Protein AF-A0AAJ6BL10-F1 (afdb_monomer)

Radius of gyration: 22.73 Å; Cα contacts (8 Å, |Δi|>4): 332; chains: 1; bounding box: 59×53×58 Å

Organism: NCBI:txid3121376

Mean predicted aligned error: 11.33 Å

Secondary structure (DSSP, 8-state):
-----------TT--------------TT--S---HHHHHHHHHHHHHHHHT--SSHHHHHHHHHTT-EEHHHHHHHHHHHHHHHHHSS-HHHHHHHHHHHHHHHHHHHHHHHHHHHHTTT-EESS-TTTTSPP-TT-HHHHHHHHHHHHHHHHHHHHH-TT--HHHHHHHHHTSTTTGGGHHHHHTTTS---S--TTS-HHHHHHHHHHS--TT-HHHHHHHHHHHHHHHHH-TTGGGGHHHHHHHHHHHHHHHHHH-GGGSSSHHHHHHHHHHHHHT-SSHHHHHHHHHHHGGGSSSPPPHHHHHHHHTT-

Solvent-accessible surface area (backbone atoms only — not comparable to full-atom values): 17813 Å² total; per-residue (Å²): 135,88,83,86,90,77,88,90,80,93,75,93,80,84,74,91,78,87,73,80,88,78,90,70,78,81,61,92,80,66,85,78,81,69,64,60,67,66,55,49,36,55,51,48,29,52,47,35,56,75,70,72,54,86,89,53,47,66,59,50,39,60,68,67,51,66,61,43,45,43,51,42,59,49,53,57,47,41,51,48,44,29,50,53,25,15,64,43,86,50,64,65,52,31,54,53,21,51,46,49,40,35,11,49,50,61,40,42,70,74,55,35,70,66,44,48,64,72,30,52,76,42,77,36,71,64,65,91,32,76,86,47,75,64,56,67,79,44,76,89,48,34,64,63,50,54,49,33,54,40,38,24,55,52,52,38,41,74,75,34,84,79,58,60,38,55,60,53,15,52,59,25,51,73,35,90,72,41,27,82,52,13,73,66,41,40,64,67,58,58,85,85,63,92,82,53,87,94,50,64,62,49,54,59,17,47,43,44,64,75,64,54,72,90,64,50,47,35,59,50,49,52,21,54,49,34,44,50,56,40,47,73,70,37,75,68,48,42,79,46,28,45,64,52,24,39,48,49,22,50,52,53,32,47,36,46,74,72,37,38,87,46,37,43,64,36,89,72,30,26,62,47,27,43,52,31,24,75,65,18,54,32,67,64,32,39,40,49,25,50,63,42,41,30,80,22,38,68,79,54,77,53,69,70,58,54,50,56,48,54,73,65,109

Structure (mmCIF, N/CA/C/O backbone):
data_AF-A0AAJ6BL10-F1
#
_entry.id   AF-A0AAJ6BL10-F1
#
loop_
_atom_site.group_PDB
_atom_site.id
_atom_site.type_symbol
_atom_site.label_atom_id
_atom_site.label_alt_id
_atom_site.label_comp_id
_atom_site.label_asym_id
_atom_site.label_entity_id
_atom_site.label_seq_id
_atom_site.pdbx_PDB_ins_code
_atom_site.Cartn_x
_atom_site.Cartn_y
_atom_site.Cartn_z
_atom_site.occupancy
_atom_site.B_iso_or_equiv
_atom_site.auth_seq_id
_atom_site.auth_comp_id
_atom_site.auth_asym_id
_atom_site.auth_atom_id
_atom_site.pdbx_PDB_model_num
ATOM 1 N N . MET A 1 1 ? -33.468 -34.613 -21.991 1.00 31.05 1 MET A N 1
ATOM 2 C CA . MET A 1 1 ? -32.092 -34.083 -21.869 1.00 31.05 1 MET A CA 1
ATOM 3 C C . MET A 1 1 ? -32.073 -32.827 -22.732 1.00 31.05 1 MET A C 1
ATOM 5 O O . MET A 1 1 ? -32.138 -32.963 -23.940 1.00 31.05 1 MET A O 1
ATOM 9 N N . VAL A 1 2 ? -32.374 -31.631 -22.218 1.00 26.88 2 VAL A N 1
ATOM 10 C CA . VAL A 1 2 ? -31.658 -30.853 -21.181 1.00 26.88 2 VAL A CA 1
ATOM 11 C C . VAL A 1 2 ? -30.212 -30.586 -21.605 1.00 26.88 2 VAL A C 1
ATOM 13 O O . VAL A 1 2 ? -29.412 -31.512 -21.659 1.00 26.88 2 VAL A O 1
ATOM 16 N N . GLY A 1 3 ? -29.929 -29.316 -21.904 1.00 25.89 3 GLY A N 1
ATOM 17 C CA . GLY A 1 3 ? -28.653 -28.783 -22.387 1.00 25.89 3 GLY A CA 1
ATOM 18 C C . GLY A 1 3 ? -28.835 -27.295 -22.701 1.00 25.89 3 GLY A C 1
ATOM 19 O O . GLY A 1 3 ? -29.163 -26.935 -23.827 1.00 25.89 3 GLY A O 1
ATOM 20 N N . ASN A 1 4 ? -28.764 -26.451 -21.667 1.00 26.14 4 ASN A N 1
ATOM 21 C CA . ASN A 1 4 ? -29.192 -25.047 -21.721 1.00 26.14 4 ASN A CA 1
ATOM 22 C C . ASN A 1 4 ? -28.324 -24.159 -22.626 1.00 26.14 4 ASN A C 1
ATOM 24 O O . ASN A 1 4 ? -27.102 -24.273 -22.641 1.00 26.14 4 ASN A O 1
ATOM 28 N N . ARG A 1 5 ? -28.968 -23.165 -23.253 1.00 33.00 5 ARG A N 1
ATOM 29 C CA . ARG A 1 5 ? -28.335 -21.900 -23.654 1.00 33.00 5 ARG A CA 1
ATOM 30 C C . ARG A 1 5 ? -28.527 -20.855 -22.551 1.00 33.00 5 ARG A C 1
ATOM 32 O O . ARG A 1 5 ? -29.666 -20.496 -22.278 1.00 33.00 5 ARG A O 1
ATOM 39 N N . LEU A 1 6 ? -27.427 -20.332 -22.017 1.00 28.41 6 LEU A N 1
ATOM 40 C CA . LEU A 1 6 ? -27.252 -19.004 -21.403 1.00 28.41 6 LEU A CA 1
ATOM 41 C C . LEU A 1 6 ? -25.788 -18.635 -21.741 1.00 28.41 6 LEU A C 1
ATOM 43 O O . LEU A 1 6 ? -24.928 -19.481 -21.524 1.00 28.41 6 LEU A O 1
ATOM 47 N N . ALA A 1 7 ? -25.390 -17.551 -22.413 1.00 27.84 7 ALA A N 1
ATOM 48 C CA . ALA A 1 7 ? -25.907 -16.187 -22.576 1.00 27.84 7 ALA A CA 1
ATOM 49 C C . ALA A 1 7 ? -25.747 -15.299 -21.325 1.00 27.84 7 ALA A C 1
ATOM 51 O O . ALA A 1 7 ? -26.572 -15.361 -20.419 1.00 27.84 7 ALA A O 1
ATOM 52 N N . GLY A 1 8 ? -24.729 -14.424 -21.360 1.00 23.48 8 GLY A N 1
ATOM 53 C CA . GLY A 1 8 ? -24.558 -13.260 -20.477 1.00 23.48 8 GLY A CA 1
ATOM 54 C C . GLY A 1 8 ? -23.474 -13.405 -19.401 1.00 23.48 8 GLY A C 1
ATOM 55 O O . GLY A 1 8 ? -23.550 -14.314 -18.581 1.00 23.48 8 GLY A O 1
ATOM 56 N N . GLY A 1 9 ? -22.511 -12.474 -19.382 1.00 23.09 9 GLY A N 1
ATOM 57 C CA . GLY A 1 9 ? -21.507 -12.339 -18.317 1.00 23.09 9 GLY A CA 1
ATOM 58 C C . GLY A 1 9 ? -20.175 -11.771 -18.815 1.00 23.09 9 GLY A C 1
ATOM 59 O O . GLY A 1 9 ? -19.290 -12.538 -19.182 1.00 23.09 9 GLY A O 1
ATOM 60 N N . ASP A 1 10 ? -20.040 -10.443 -18.835 1.00 30.97 10 ASP A N 1
ATOM 61 C CA . ASP A 1 10 ? -18.747 -9.777 -19.033 1.00 30.97 10 ASP A CA 1
ATOM 62 C C . ASP A 1 10 ? -17.844 -10.005 -17.810 1.00 30.97 10 ASP A C 1
ATOM 64 O O . ASP A 1 10 ? -18.135 -9.491 -16.735 1.00 30.97 10 ASP A O 1
ATOM 68 N N . ASP A 1 11 ? -16.733 -10.726 -17.986 1.00 27.05 11 ASP A N 1
ATOM 69 C CA . ASP A 1 11 ? -15.651 -10.862 -16.988 1.00 27.05 11 ASP A CA 1
ATOM 70 C C . ASP A 1 11 ? -14.258 -10.694 -17.643 1.00 27.05 11 ASP A C 1
ATOM 72 O O . ASP A 1 11 ? -13.249 -11.301 -17.273 1.00 27.05 11 ASP A O 1
ATOM 76 N N . ALA A 1 12 ? -14.180 -9.825 -18.654 1.00 28.95 12 ALA A N 1
ATOM 77 C CA . ALA A 1 12 ? -12.942 -9.477 -19.349 1.00 28.95 12 ALA A CA 1
ATOM 78 C C . ALA A 1 12 ? -12.136 -8.390 -18.602 1.00 28.95 12 ALA A C 1
ATOM 80 O O . ALA A 1 12 ? -11.957 -7.293 -19.125 1.00 28.95 12 ALA A O 1
ATOM 81 N N . ALA A 1 13 ? -11.650 -8.676 -17.382 1.00 29.00 13 ALA A N 1
ATOM 82 C CA . ALA A 1 13 ? -10.708 -7.780 -16.680 1.00 29.00 13 ALA A CA 1
ATOM 83 C C . ALA A 1 13 ? -9.848 -8.396 -15.549 1.00 29.00 13 ALA A C 1
ATOM 85 O O . ALA A 1 13 ? -9.099 -7.660 -14.908 1.00 29.00 13 ALA A O 1
ATOM 86 N N . THR A 1 14 ? -9.923 -9.698 -15.229 1.00 32.88 14 THR A N 1
ATOM 87 C CA . THR A 1 14 ? -9.229 -10.238 -14.031 1.00 32.88 14 THR A CA 1
ATOM 88 C C . THR A 1 14 ? -8.420 -11.507 -14.297 1.00 32.88 14 THR A C 1
ATOM 90 O O . THR A 1 14 ? -8.781 -12.602 -13.872 1.00 32.88 14 THR A O 1
ATOM 93 N N . ALA A 1 15 ? -7.265 -11.349 -14.952 1.00 26.30 15 ALA A N 1
ATOM 94 C CA . ALA A 1 15 ? -6.246 -12.399 -15.038 1.00 26.30 15 ALA A CA 1
ATOM 95 C C . ALA A 1 15 ? -4.814 -11.851 -15.229 1.00 26.30 15 ALA A C 1
ATOM 97 O O . ALA A 1 15 ? -4.126 -12.221 -16.178 1.00 26.30 15 ALA A O 1
ATOM 98 N N . VAL A 1 16 ? -4.309 -11.030 -14.295 1.00 25.88 16 VAL A N 1
ATOM 99 C CA . VAL A 1 16 ? -2.846 -10.848 -14.163 1.00 25.88 16 VAL A CA 1
ATOM 100 C C . VAL A 1 16 ? -2.258 -12.145 -13.603 1.00 25.88 16 VAL A C 1
ATOM 102 O O . VAL A 1 16 ? -2.072 -12.312 -12.399 1.00 25.88 16 VAL A O 1
ATOM 105 N N . ARG A 1 17 ? -2.000 -13.107 -14.493 1.00 25.92 17 ARG A N 1
ATOM 106 C CA . ARG A 1 17 ? -1.401 -14.406 -14.167 1.00 25.92 17 ARG A CA 1
ATOM 107 C C . ARG A 1 17 ? 0.126 -14.371 -14.290 1.00 25.92 17 ARG A C 1
ATOM 109 O O . ARG A 1 17 ? 0.733 -15.238 -14.901 1.00 25.92 17 ARG A O 1
ATOM 116 N N . LEU A 1 18 ? 0.757 -13.403 -13.626 1.00 31.19 18 LEU A N 1
ATOM 117 C CA . LEU A 1 18 ? 2.203 -13.414 -13.362 1.00 31.19 18 LEU A CA 1
ATOM 118 C C . LEU A 1 18 ? 2.474 -14.105 -12.013 1.00 31.19 18 LEU A C 1
ATOM 120 O O . LEU A 1 18 ? 2.984 -13.516 -11.064 1.00 31.19 18 LEU A O 1
ATOM 124 N N . GLY A 1 19 ? 2.058 -15.373 -11.922 1.00 25.38 19 GLY A N 1
ATOM 125 C CA . GLY A 1 19 ? 2.261 -16.233 -10.755 1.00 25.38 19 GLY A CA 1
ATOM 126 C C . GLY A 1 19 ? 3.529 -17.072 -10.901 1.00 25.38 19 GLY A C 1
ATOM 127 O O . GLY A 1 19 ? 3.667 -17.820 -11.864 1.00 25.38 19 GLY A O 1
ATOM 128 N N . GLY A 1 20 ? 4.459 -16.951 -9.954 1.00 28.16 20 GLY A N 1
ATOM 129 C CA . GLY A 1 20 ? 5.737 -17.662 -10.003 1.00 28.16 20 GLY A CA 1
ATOM 130 C C . GLY A 1 20 ? 5.686 -19.128 -9.549 1.00 28.16 20 GLY A C 1
ATOM 131 O O . GLY A 1 20 ? 4.823 -19.529 -8.774 1.00 28.16 20 GLY A O 1
ATOM 132 N N . CYS A 1 21 ? 6.714 -19.873 -9.969 1.00 36.56 21 CYS A N 1
ATOM 133 C CA . CYS A 1 21 ? 7.274 -21.067 -9.320 1.00 36.56 21 CYS A CA 1
ATOM 134 C C . CYS A 1 21 ? 6.334 -22.258 -9.018 1.00 36.56 21 CYS A C 1
ATOM 136 O O . CYS A 1 21 ? 5.786 -22.355 -7.923 1.00 36.56 21 CYS A O 1
ATOM 138 N N . SER A 1 22 ? 6.320 -23.280 -9.889 1.00 25.83 22 SER A N 1
ATOM 139 C CA . SER A 1 22 ? 6.608 -24.678 -9.478 1.00 25.83 22 SER A CA 1
ATOM 140 C C . SER A 1 22 ? 6.563 -25.704 -10.627 1.00 25.83 22 SER A C 1
ATOM 142 O O . SER A 1 22 ? 5.573 -25.840 -11.331 1.00 25.83 22 SER A O 1
ATOM 144 N N . GLY A 1 23 ? 7.621 -26.514 -10.731 1.00 29.92 23 GLY A N 1
ATOM 145 C CA . GLY A 1 23 ? 7.489 -27.978 -10.706 1.00 29.92 23 GLY A CA 1
ATOM 146 C C . GLY A 1 23 ? 6.821 -28.746 -11.854 1.00 29.92 23 GLY A C 1
ATOM 147 O O . GLY A 1 23 ? 6.633 -29.948 -11.677 1.00 29.92 23 GLY A O 1
ATOM 148 N N . ALA A 1 24 ? 6.494 -28.151 -13.002 1.00 25.95 24 ALA A N 1
ATOM 149 C CA . ALA A 1 24 ? 6.209 -28.964 -14.188 1.00 25.95 24 ALA A CA 1
ATOM 150 C C . ALA A 1 24 ? 7.488 -29.733 -14.594 1.00 25.95 24 ALA A C 1
ATOM 152 O O . ALA A 1 24 ? 8.556 -29.110 -14.654 1.00 25.95 24 ALA A O 1
ATOM 153 N N . PRO A 1 25 ? 7.434 -31.055 -14.861 1.00 32.28 25 PRO A N 1
ATOM 154 C CA . PRO A 1 25 ? 8.533 -31.704 -15.560 1.00 32.28 25 PRO A CA 1
ATOM 155 C C . PRO A 1 25 ? 8.685 -31.009 -16.915 1.00 32.28 25 PRO A C 1
ATOM 157 O O . PRO A 1 25 ? 7.694 -30.740 -17.590 1.00 32.28 25 PRO A O 1
ATOM 160 N N . ILE A 1 26 ? 9.918 -30.677 -17.294 1.00 39.28 26 ILE A N 1
ATOM 161 C CA . ILE A 1 26 ? 10.190 -30.170 -18.639 1.00 39.28 26 ILE A CA 1
ATOM 162 C C . ILE A 1 26 ? 9.925 -31.343 -19.580 1.00 39.28 26 ILE A C 1
ATOM 164 O O . ILE A 1 26 ? 10.718 -32.287 -19.609 1.00 39.28 26 ILE A O 1
ATOM 168 N N . ASP A 1 27 ? 8.794 -31.308 -20.288 1.00 36.84 27 ASP A N 1
ATOM 169 C CA . ASP A 1 27 ? 8.481 -32.305 -21.305 1.00 36.84 27 ASP A CA 1
ATOM 170 C C . ASP A 1 27 ? 9.628 -32.356 -22.319 1.00 36.84 27 ASP A C 1
ATOM 172 O O . ASP A 1 27 ? 10.138 -31.325 -22.769 1.00 36.84 27 ASP A O 1
ATOM 176 N N . ALA A 1 28 ? 10.056 -33.574 -22.657 1.00 44.03 28 ALA A N 1
ATOM 177 C CA . ALA A 1 28 ? 11.268 -33.817 -23.443 1.00 44.03 28 ALA A CA 1
ATOM 178 C C . ALA A 1 28 ? 11.211 -33.243 -24.874 1.00 44.03 28 ALA A C 1
ATOM 180 O O . ALA A 1 28 ? 12.242 -33.163 -25.541 1.00 44.03 28 ALA A O 1
ATOM 181 N N . ASP A 1 29 ? 10.024 -32.818 -25.308 1.00 42.97 29 ASP A N 1
ATOM 182 C CA . ASP A 1 29 ? 9.724 -32.313 -26.644 1.00 42.97 29 ASP A CA 1
ATOM 183 C C . ASP A 1 29 ? 9.711 -30.771 -26.731 1.00 42.97 29 ASP A C 1
ATOM 185 O O . ASP A 1 29 ? 9.333 -30.226 -27.769 1.00 42.97 29 ASP A O 1
ATOM 189 N N . TRP A 1 30 ? 10.122 -30.038 -25.682 1.00 38.50 30 TRP A N 1
ATOM 190 C CA . TRP A 1 30 ? 10.195 -28.570 -25.740 1.00 38.50 30 TRP A CA 1
ATOM 191 C C . TRP A 1 30 ? 11.271 -28.100 -26.740 1.00 38.50 30 TRP A C 1
ATOM 193 O O . TRP A 1 30 ? 12.462 -28.369 -26.538 1.00 38.50 30 TRP A O 1
ATOM 203 N N . PRO A 1 31 ? 10.914 -27.372 -27.815 1.00 42.31 31 PRO A N 1
ATOM 204 C CA . PRO A 1 31 ? 11.889 -26.983 -28.818 1.00 42.31 31 PRO A CA 1
ATOM 205 C C . PRO A 1 31 ? 12.715 -25.769 -28.362 1.00 42.31 31 PRO A C 1
ATOM 207 O O . PRO A 1 31 ? 12.186 -24.691 -28.111 1.00 42.31 31 PRO A O 1
ATOM 210 N N . GLN A 1 32 ? 14.038 -25.946 -28.410 1.00 48.47 32 GLN A N 1
ATOM 211 C CA . GLN A 1 32 ? 15.098 -24.924 -28.374 1.00 48.47 32 GLN A CA 1
ATOM 212 C C . GLN A 1 32 ? 15.597 -24.380 -27.021 1.00 48.47 32 GLN A C 1
ATOM 214 O O . GLN A 1 32 ? 15.056 -24.586 -25.938 1.00 48.47 32 GLN A O 1
ATOM 219 N N . ALA A 1 33 ? 16.781 -23.769 -27.122 1.00 47.66 33 ALA A N 1
ATOM 220 C CA . ALA A 1 33 ? 17.687 -23.483 -26.028 1.00 47.66 33 ALA A CA 1
ATOM 221 C C . ALA A 1 33 ? 17.335 -22.184 -25.297 1.00 47.66 33 ALA A C 1
ATOM 223 O O . ALA A 1 33 ? 17.635 -21.086 -25.763 1.00 47.66 33 ALA A O 1
ATOM 224 N N . VAL A 1 34 ? 16.834 -22.319 -24.070 1.00 51.25 34 VAL A N 1
ATOM 225 C CA . VAL A 1 34 ? 16.977 -21.261 -23.064 1.00 51.25 34 VAL A CA 1
ATOM 226 C C . VAL A 1 34 ? 18.476 -20.951 -22.903 1.00 51.25 34 VAL A C 1
ATOM 228 O O . VAL A 1 34 ? 19.259 -21.895 -22.743 1.00 51.25 34 VAL A O 1
ATOM 231 N N . PRO A 1 35 ? 18.910 -19.675 -22.867 1.00 57.31 35 PRO A N 1
ATOM 232 C CA . PRO A 1 35 ? 20.228 -19.295 -22.359 1.00 57.31 35 PRO A CA 1
ATOM 233 C C . PRO A 1 35 ? 20.291 -19.633 -20.862 1.00 57.31 35 PRO A C 1
ATOM 235 O O . PRO A 1 35 ? 19.992 -18.810 -19.996 1.00 57.31 35 PRO A O 1
ATOM 238 N N . GLN A 1 36 ? 20.582 -20.905 -20.558 1.00 64.38 36 GLN A N 1
ATOM 239 C CA . GLN A 1 36 ? 20.281 -21.514 -19.257 1.00 64.38 36 GLN A CA 1
ATOM 240 C C . GLN A 1 36 ? 20.889 -20.731 -18.094 1.00 64.38 36 GLN A C 1
ATOM 242 O O . GLN A 1 36 ? 20.267 -20.604 -17.047 1.00 64.38 36 GLN A O 1
ATOM 247 N N . LYS A 1 37 ? 22.097 -20.189 -18.274 1.00 71.50 37 LYS A N 1
ATOM 248 C CA . LYS A 1 37 ? 22.832 -19.510 -17.206 1.00 71.50 37 LYS A CA 1
ATOM 249 C C . LYS A 1 37 ? 22.183 -18.176 -16.861 1.00 71.50 37 LYS A C 1
ATOM 251 O O . LYS A 1 37 ? 21.860 -17.962 -15.702 1.00 71.50 37 LYS A O 1
ATOM 256 N N . GLU A 1 38 ? 21.965 -17.305 -17.838 1.00 74.06 38 GLU A N 1
ATOM 257 C CA . GLU A 1 38 ? 21.335 -16.000 -17.641 1.00 74.06 38 GLU A CA 1
ATOM 258 C C . GLU A 1 38 ? 19.901 -16.135 -17.095 1.00 74.06 38 GLU A C 1
ATOM 260 O O . GLU A 1 38 ? 19.575 -15.488 -16.102 1.00 74.06 38 GLU A O 1
ATOM 265 N N . ALA A 1 39 ? 19.084 -17.047 -17.636 1.00 71.75 39 ALA A N 1
ATOM 266 C CA . ALA A 1 39 ? 17.739 -17.326 -17.116 1.00 71.75 39 ALA A CA 1
ATOM 267 C C . ALA A 1 39 ? 17.751 -17.800 -15.645 1.00 71.75 39 ALA A C 1
ATOM 269 O O . ALA A 1 39 ? 16.942 -17.337 -14.837 1.00 71.75 39 ALA A O 1
ATOM 270 N N . LEU A 1 40 ? 18.704 -18.664 -15.269 1.00 74.69 40 LEU A N 1
ATOM 271 C CA . LEU A 1 40 ? 18.900 -19.090 -13.878 1.00 74.69 40 LEU A CA 1
ATOM 272 C C . LEU A 1 40 ? 19.290 -17.926 -12.951 1.00 74.69 40 LEU A C 1
ATOM 274 O O . LEU A 1 40 ? 18.921 -17.962 -11.782 1.00 74.69 40 LEU A O 1
ATOM 278 N N . TRP A 1 41 ? 19.973 -16.882 -13.437 1.00 79.62 41 TRP A N 1
ATOM 279 C CA . TRP A 1 41 ? 20.277 -15.690 -12.630 1.00 79.62 41 TRP A CA 1
ATOM 280 C C . TRP A 1 41 ? 19.027 -14.844 -12.341 1.00 79.62 41 TRP A C 1
ATOM 282 O O . TRP A 1 41 ? 18.837 -14.439 -11.195 1.00 79.62 41 TRP A O 1
ATOM 292 N N . TYR A 1 42 ? 18.117 -14.657 -13.307 1.00 75.38 42 TYR A N 1
ATOM 293 C CA . TYR A 1 42 ? 16.818 -14.015 -13.032 1.00 75.38 42 TYR A CA 1
ATOM 294 C C . TYR A 1 42 ? 15.951 -14.856 -12.080 1.00 75.38 42 TYR A C 1
ATOM 296 O O . TYR A 1 42 ? 15.308 -14.310 -11.183 1.00 75.38 42 TYR A O 1
ATOM 304 N N . GLN A 1 43 ? 15.959 -16.188 -12.220 1.00 73.50 43 GLN A N 1
ATOM 305 C CA . GLN A 1 43 ? 15.268 -17.083 -11.281 1.00 73.50 43 GLN A CA 1
ATOM 306 C C . GLN A 1 43 ? 15.884 -17.027 -9.875 1.00 73.50 43 GLN A C 1
ATOM 308 O O . GLN A 1 43 ? 15.151 -16.971 -8.890 1.00 73.50 43 GLN A O 1
ATOM 313 N N . ALA A 1 44 ? 17.213 -16.979 -9.763 1.00 78.00 44 ALA A N 1
ATOM 314 C CA . ALA A 1 44 ? 17.901 -16.824 -8.487 1.00 78.00 44 ALA A CA 1
ATOM 315 C C . ALA A 1 44 ? 17.589 -15.468 -7.828 1.00 78.00 44 ALA A C 1
ATOM 317 O O . ALA A 1 44 ? 17.374 -15.435 -6.620 1.00 78.00 44 ALA A O 1
ATOM 318 N N . ALA A 1 45 ? 17.472 -14.380 -8.600 1.00 75.50 45 ALA A N 1
ATOM 319 C CA . ALA A 1 45 ? 17.031 -13.079 -8.088 1.00 75.50 45 ALA A CA 1
ATOM 320 C C . ALA A 1 45 ? 15.566 -13.123 -7.609 1.00 75.50 45 ALA A C 1
ATOM 322 O O . ALA A 1 45 ? 15.228 -12.577 -6.560 1.00 75.50 45 ALA A O 1
ATOM 323 N N . ALA A 1 46 ? 14.690 -13.847 -8.316 1.00 70.50 46 ALA A N 1
ATOM 324 C CA . ALA A 1 46 ? 13.320 -14.076 -7.861 1.00 70.50 46 ALA A CA 1
ATOM 325 C C . ALA A 1 46 ? 13.258 -14.891 -6.550 1.00 70.50 46 ALA A C 1
ATOM 327 O O . ALA A 1 46 ? 12.418 -14.598 -5.700 1.00 70.50 46 ALA A O 1
ATOM 328 N N . VAL A 1 47 ? 14.154 -15.867 -6.354 1.00 71.06 47 VAL A N 1
ATOM 329 C CA . VAL A 1 47 ? 14.267 -16.651 -5.108 1.00 71.06 47 VAL A CA 1
ATOM 330 C C . VAL A 1 47 ? 14.865 -15.821 -3.965 1.00 71.06 47 VAL A C 1
ATOM 332 O O . VAL A 1 47 ? 14.308 -15.829 -2.870 1.00 71.06 47 VAL A O 1
ATOM 335 N N . GLU A 1 48 ? 15.935 -15.057 -4.210 1.00 73.31 48 GLU A N 1
ATOM 336 C CA . GLU A 1 48 ? 16.498 -14.067 -3.273 1.00 73.31 48 GLU A CA 1
ATOM 337 C C . GLU A 1 48 ? 15.388 -13.143 -2.742 1.00 73.31 48 GLU A C 1
ATOM 339 O O . GLU A 1 48 ? 15.178 -13.045 -1.528 1.00 73.31 48 GLU A O 1
ATOM 344 N N . ARG A 1 49 ? 14.589 -12.581 -3.661 1.00 65.62 49 ARG A N 1
ATOM 345 C CA . ARG A 1 49 ? 13.425 -11.743 -3.350 1.00 65.62 49 ARG A CA 1
ATOM 346 C C . ARG A 1 49 ? 12.344 -12.491 -2.568 1.00 65.62 49 ARG A C 1
ATOM 348 O O . ARG A 1 49 ? 11.825 -11.928 -1.606 1.00 65.62 49 ARG A O 1
ATOM 355 N N . GLN A 1 50 ? 11.976 -13.719 -2.946 1.00 64.12 50 GLN A N 1
ATOM 356 C CA . GLN A 1 50 ? 10.966 -14.521 -2.230 1.00 64.12 50 GLN A CA 1
ATOM 357 C C . GLN A 1 50 ? 11.378 -14.833 -0.786 1.00 64.12 50 GLN A C 1
ATOM 359 O O . GLN A 1 50 ? 10.525 -14.848 0.100 1.00 64.12 50 GLN A O 1
ATOM 364 N N . LEU A 1 51 ? 12.673 -15.046 -0.548 1.00 66.88 51 LEU A N 1
ATOM 365 C CA . LEU A 1 51 ? 13.240 -15.300 0.777 1.00 66.88 51 LEU A CA 1
ATOM 366 C C . LEU A 1 51 ? 13.499 -14.015 1.585 1.00 66.88 51 LEU A C 1
ATOM 368 O O . LEU A 1 51 ? 13.830 -14.104 2.765 1.00 66.88 51 LEU A O 1
ATOM 372 N N . GLY A 1 52 ? 13.345 -12.831 0.979 1.00 60.06 52 GLY A N 1
ATOM 373 C CA . GLY A 1 52 ? 13.614 -11.542 1.626 1.00 60.06 52 GLY A CA 1
ATOM 374 C C . GLY A 1 52 ? 15.097 -11.313 1.936 1.00 60.06 52 GLY A C 1
ATOM 375 O O . GLY A 1 52 ? 15.422 -10.604 2.886 1.00 60.06 52 GLY A O 1
ATOM 376 N N . LEU A 1 53 ? 15.990 -11.945 1.171 1.00 70.50 53 LEU A N 1
ATOM 377 C CA . LEU A 1 53 ? 17.437 -11.840 1.331 1.00 70.50 53 LEU A CA 1
ATOM 378 C C . LEU A 1 53 ? 18.010 -10.785 0.375 1.00 70.50 53 LEU A C 1
ATOM 380 O O . LEU A 1 53 ? 17.401 -10.450 -0.634 1.00 70.50 53 LEU A O 1
ATOM 384 N N . ASN A 1 54 ? 19.204 -10.283 0.687 1.00 73.69 54 ASN A N 1
ATOM 385 C CA . ASN A 1 54 ? 20.006 -9.467 -0.223 1.00 73.69 54 ASN A CA 1
ATOM 386 C C . ASN A 1 54 ? 21.448 -9.988 -0.178 1.00 73.69 54 ASN A C 1
ATOM 388 O O . ASN A 1 54 ? 22.247 -9.584 0.666 1.00 73.69 54 ASN A O 1
ATOM 392 N N . ILE A 1 55 ? 21.730 -10.965 -1.037 1.00 80.12 55 ILE A N 1
ATOM 393 C CA . ILE A 1 55 ? 23.049 -11.574 -1.256 1.00 80.12 55 ILE A CA 1
ATOM 394 C C . ILE A 1 55 ? 23.707 -11.057 -2.551 1.00 80.12 55 ILE A C 1
ATOM 396 O O . ILE A 1 55 ? 24.820 -11.466 -2.877 1.00 80.12 55 ILE A O 1
ATOM 400 N N . GLY A 1 56 ? 23.044 -10.140 -3.266 1.00 79.38 56 GLY A N 1
ATOM 401 C CA . GLY A 1 56 ? 23.564 -9.419 -4.426 1.00 79.38 56 GLY A CA 1
ATOM 402 C C . GLY A 1 56 ? 23.192 -10.017 -5.786 1.00 79.38 56 GLY A C 1
ATOM 403 O O . GLY A 1 56 ? 23.794 -9.621 -6.787 1.00 79.38 56 GLY A O 1
ATOM 404 N N . VAL A 1 57 ? 22.220 -10.939 -5.869 1.00 78.62 57 VAL A N 1
ATOM 405 C CA . VAL A 1 57 ? 21.899 -11.623 -7.140 1.00 78.62 57 VAL A CA 1
ATOM 406 C C . VAL A 1 57 ? 21.431 -10.629 -8.205 1.00 78.62 57 VAL A C 1
ATOM 408 O O . VAL A 1 57 ? 21.863 -10.721 -9.353 1.00 78.62 57 VAL A O 1
ATOM 411 N N . GLY A 1 58 ? 20.629 -9.625 -7.836 1.00 74.62 58 GLY A N 1
ATOM 412 C CA . GLY A 1 58 ? 20.185 -8.573 -8.762 1.00 74.62 58 GLY A CA 1
ATOM 413 C C . GLY A 1 58 ? 21.320 -7.759 -9.412 1.00 74.62 58 GLY A C 1
ATOM 414 O O . GLY A 1 58 ? 21.239 -7.431 -10.596 1.00 74.62 58 GLY A O 1
ATOM 415 N N . ALA A 1 59 ? 22.406 -7.474 -8.684 1.00 75.38 59 ALA A N 1
ATOM 416 C CA . ALA A 1 59 ? 23.578 -6.789 -9.242 1.00 75.38 59 ALA A CA 1
ATOM 417 C C . ALA A 1 59 ? 24.388 -7.716 -10.166 1.00 75.38 59 ALA A C 1
ATOM 419 O O . ALA A 1 59 ? 24.855 -7.302 -11.229 1.00 75.38 59 ALA A O 1
ATOM 420 N N . GLU A 1 60 ? 24.498 -8.991 -9.791 1.00 79.81 60 GLU A N 1
ATOM 421 C CA . GLU A 1 60 ? 25.196 -10.014 -10.567 1.00 79.81 60 GLU A CA 1
ATOM 422 C C . GLU A 1 60 ? 24.462 -10.356 -11.879 1.00 79.81 60 GLU A C 1
ATOM 424 O O . GLU A 1 60 ? 25.115 -10.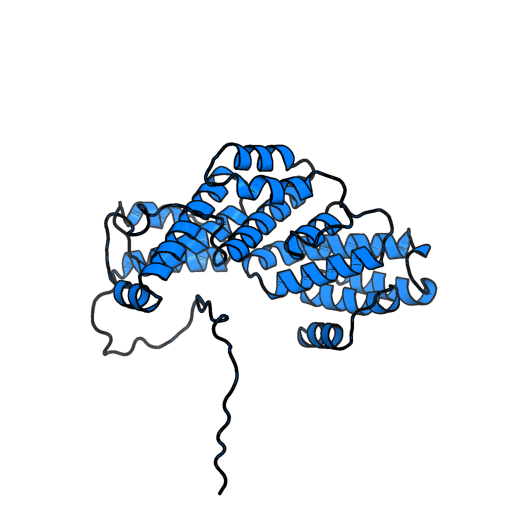592 -12.897 1.00 79.81 60 GLU A O 1
ATOM 429 N N . VAL A 1 61 ? 23.120 -10.291 -11.909 1.00 79.31 61 VAL A N 1
ATOM 430 C CA . VAL A 1 61 ? 22.322 -10.306 -13.153 1.00 79.31 61 VAL A CA 1
ATOM 431 C C . VAL A 1 61 ? 22.820 -9.201 -14.090 1.00 79.31 61 VAL A C 1
ATOM 433 O O . VAL A 1 61 ? 23.303 -9.497 -15.183 1.00 79.31 61 VAL A O 1
ATOM 436 N N . GLN A 1 62 ? 22.798 -7.938 -13.654 1.00 74.88 62 GLN A N 1
ATOM 437 C CA . GLN A 1 62 ? 23.200 -6.801 -14.495 1.00 74.88 62 GLN A CA 1
ATOM 438 C C . GLN A 1 62 ? 24.650 -6.931 -15.004 1.00 74.88 62 GLN A C 1
ATOM 440 O O . GLN A 1 62 ? 24.922 -6.708 -16.187 1.00 74.88 62 GLN A O 1
ATOM 445 N N . ALA A 1 63 ? 25.578 -7.375 -14.149 1.00 77.62 63 ALA A N 1
ATOM 446 C CA . ALA A 1 63 ? 26.978 -7.585 -14.518 1.00 77.62 63 ALA A CA 1
ATOM 447 C C . ALA A 1 63 ? 27.190 -8.728 -15.536 1.00 77.62 63 ALA A C 1
ATOM 449 O O . ALA A 1 63 ? 28.104 -8.661 -16.368 1.00 77.62 63 ALA A O 1
ATOM 450 N N . ARG A 1 64 ? 26.368 -9.786 -15.487 1.00 72.31 64 ARG A N 1
ATOM 451 C CA . ARG A 1 64 ? 26.519 -10.982 -16.334 1.00 72.31 64 ARG A CA 1
ATOM 452 C C . ARG A 1 64 ? 25.920 -10.846 -17.718 1.00 72.31 64 ARG A C 1
ATOM 454 O O . ARG A 1 64 ? 26.533 -11.329 -18.672 1.00 72.31 64 ARG A O 1
ATOM 461 N N . VAL A 1 65 ? 24.749 -10.224 -17.851 1.00 72.31 65 VAL A N 1
ATOM 462 C CA . VAL A 1 65 ? 24.075 -10.187 -19.160 1.00 72.31 65 VAL A CA 1
ATOM 463 C C . VAL A 1 65 ? 24.752 -9.173 -20.113 1.00 72.31 65 VAL A C 1
ATOM 465 O O . VAL A 1 65 ? 24.758 -9.386 -21.328 1.00 72.31 65 VAL A O 1
ATOM 468 N N . ARG A 1 66 ? 25.509 -8.197 -19.566 1.00 70.50 66 ARG A N 1
ATOM 469 C CA . ARG A 1 66 ? 26.447 -7.299 -20.288 1.00 70.50 66 ARG A CA 1
ATOM 470 C C . ARG A 1 66 ? 25.801 -6.527 -21.449 1.00 70.50 66 ARG A C 1
ATOM 472 O O . ARG A 1 66 ? 26.327 -6.510 -22.558 1.00 70.50 66 ARG A O 1
ATOM 479 N N . GLY A 1 67 ? 24.652 -5.907 -21.197 1.00 67.75 67 GLY A N 1
ATOM 480 C CA . GLY A 1 67 ? 23.904 -5.130 -22.193 1.00 67.75 67 GLY A CA 1
ATOM 481 C C . GLY A 1 67 ? 22.918 -5.955 -23.022 1.00 67.75 67 GLY A C 1
ATOM 482 O O . GLY A 1 67 ? 21.875 -5.429 -23.386 1.00 67.75 67 GLY A O 1
ATOM 483 N N . ARG A 1 68 ? 23.168 -7.257 -23.213 1.00 72.88 68 ARG A N 1
ATOM 484 C CA . ARG A 1 68 ? 22.145 -8.196 -23.706 1.00 72.88 68 ARG A CA 1
ATOM 485 C C . ARG A 1 68 ? 21.054 -8.368 -22.642 1.00 72.88 68 ARG A C 1
ATOM 487 O O . ARG A 1 68 ? 21.299 -8.098 -21.465 1.00 72.88 68 ARG A O 1
ATOM 494 N N . ARG A 1 69 ? 19.871 -8.835 -23.040 1.00 75.38 69 ARG A N 1
ATOM 495 C CA . ARG A 1 69 ? 18.670 -8.974 -22.198 1.00 75.38 69 ARG A CA 1
ATOM 496 C C . ARG A 1 69 ? 17.753 -10.081 -22.730 1.00 75.38 69 ARG A C 1
ATOM 498 O O . ARG A 1 69 ? 17.704 -10.272 -23.940 1.00 75.38 69 ARG A O 1
ATOM 505 N N . ILE A 1 70 ? 17.032 -10.800 -21.859 1.00 76.69 70 ILE A N 1
ATOM 506 C CA . ILE A 1 70 ? 16.052 -11.838 -22.258 1.00 76.69 70 ILE A CA 1
ATOM 507 C C . ILE A 1 70 ? 14.641 -11.328 -21.960 1.00 76.69 70 ILE A C 1
ATOM 509 O O . ILE A 1 70 ? 14.304 -11.117 -20.793 1.00 76.69 70 ILE A O 1
ATOM 513 N N . ILE A 1 71 ? 13.816 -11.142 -22.994 1.00 74.06 71 ILE A N 1
ATOM 514 C CA . ILE A 1 71 ? 12.627 -10.272 -22.919 1.00 74.06 71 ILE A CA 1
ATOM 515 C C . ILE A 1 71 ? 11.642 -10.686 -21.812 1.00 74.06 71 ILE A C 1
ATOM 517 O O . ILE A 1 71 ? 11.304 -9.861 -20.962 1.00 74.06 71 ILE A O 1
ATOM 521 N N . ALA A 1 72 ? 11.225 -11.955 -21.749 1.00 73.94 72 ALA A N 1
ATOM 522 C CA . ALA A 1 72 ? 10.254 -12.399 -20.739 1.00 73.94 72 ALA A CA 1
ATOM 523 C C . ALA A 1 72 ? 10.780 -12.363 -19.293 1.00 73.94 72 ALA A C 1
ATOM 525 O O . ALA A 1 72 ? 10.031 -12.035 -18.370 1.00 73.94 72 ALA A O 1
ATOM 526 N N . PHE A 1 73 ? 12.067 -12.655 -19.078 1.00 75.25 73 PHE A N 1
ATOM 527 C CA . PHE A 1 73 ? 12.661 -12.552 -17.743 1.00 75.25 73 PHE A CA 1
ATO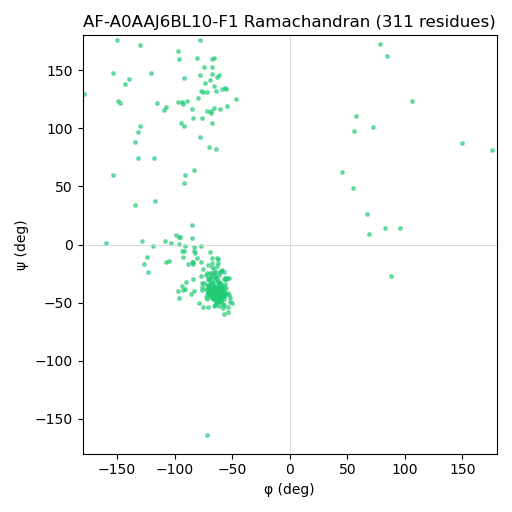M 528 C C . PHE A 1 73 ? 12.834 -11.092 -17.312 1.00 75.25 73 PHE A C 1
ATOM 530 O O . PHE A 1 73 ? 12.606 -10.784 -16.146 1.00 75.25 73 PHE A O 1
ATOM 537 N N . GLU A 1 74 ? 13.143 -10.185 -18.241 1.00 75.62 74 GLU A N 1
ATOM 538 C CA . GLU A 1 74 ? 13.225 -8.743 -17.974 1.00 75.62 74 GLU A CA 1
ATOM 539 C C . GLU A 1 74 ? 11.862 -8.090 -17.726 1.00 75.62 74 GLU A C 1
ATOM 541 O O . GLU A 1 74 ? 11.778 -7.150 -16.940 1.00 75.62 74 GLU A O 1
ATOM 546 N N . LEU A 1 75 ? 10.775 -8.604 -18.314 1.00 75.75 75 LEU A N 1
ATOM 547 C CA . LEU A 1 75 ? 9.413 -8.192 -17.951 1.00 75.75 75 LEU A CA 1
ATOM 548 C C . LEU A 1 75 ? 9.136 -8.514 -16.473 1.00 75.75 75 LEU A C 1
ATOM 550 O O . LEU A 1 75 ? 8.787 -7.630 -15.689 1.00 75.75 75 LEU A O 1
ATOM 554 N N . ALA A 1 76 ? 9.362 -9.767 -16.065 1.00 74.69 76 ALA A N 1
ATOM 555 C CA . ALA A 1 76 ? 9.167 -10.206 -14.682 1.00 74.69 76 ALA A CA 1
ATOM 556 C C . ALA A 1 76 ? 10.123 -9.508 -13.689 1.00 74.69 76 ALA A C 1
ATOM 558 O O . ALA A 1 76 ? 9.731 -9.156 -12.571 1.00 74.69 76 ALA A O 1
ATOM 559 N N . PHE A 1 77 ? 11.374 -9.276 -14.095 1.00 74.19 77 PHE A N 1
ATOM 560 C CA . PHE A 1 77 ? 12.374 -8.559 -13.306 1.00 74.19 77 PHE A CA 1
ATOM 561 C C . PHE A 1 77 ? 12.052 -7.062 -13.202 1.00 74.19 77 PHE A C 1
ATOM 563 O O . PHE A 1 77 ? 12.192 -6.485 -12.129 1.00 74.19 77 PHE A O 1
ATOM 570 N N . GLY A 1 78 ? 11.534 -6.444 -14.265 1.00 74.38 78 GLY A N 1
ATOM 571 C CA . GLY A 1 78 ? 11.092 -5.051 -14.285 1.00 74.38 78 GLY A CA 1
ATOM 572 C C . GLY A 1 78 ? 9.956 -4.769 -13.301 1.00 74.38 78 GLY A C 1
ATOM 573 O O . GLY A 1 78 ? 10.040 -3.800 -12.549 1.00 74.38 78 GLY A O 1
ATOM 574 N N . PHE A 1 79 ? 8.950 -5.649 -13.226 1.00 75.69 79 PHE A N 1
ATOM 575 C CA . PHE A 1 79 ? 7.925 -5.576 -12.176 1.00 75.69 79 PHE A CA 1
ATOM 576 C C . PHE A 1 79 ? 8.501 -5.836 -10.776 1.00 75.69 79 PHE A C 1
ATOM 578 O O . PHE A 1 79 ? 8.148 -5.135 -9.832 1.00 75.69 79 PHE A O 1
ATOM 585 N N . SER A 1 80 ? 9.437 -6.782 -10.638 1.00 75.31 80 SER A N 1
ATOM 586 C CA . SER A 1 80 ? 10.100 -7.052 -9.350 1.00 75.31 80 SER A CA 1
ATOM 587 C C . SER A 1 80 ? 10.888 -5.833 -8.844 1.00 75.31 80 SER A C 1
ATOM 589 O O . SER A 1 80 ? 10.799 -5.496 -7.668 1.00 75.31 80 SER A O 1
ATOM 591 N N . ARG A 1 81 ? 11.570 -5.101 -9.738 1.00 78.19 81 ARG A N 1
ATOM 592 C CA . ARG A 1 81 ? 12.255 -3.838 -9.414 1.00 78.19 81 ARG A CA 1
ATOM 593 C C . ARG A 1 81 ? 11.305 -2.755 -8.906 1.00 78.19 81 ARG A C 1
ATOM 595 O O . ARG A 1 81 ? 11.722 -1.960 -8.072 1.00 78.19 81 ARG A O 1
ATOM 602 N N . LEU A 1 82 ? 10.057 -2.711 -9.383 1.00 85.00 82 LEU A N 1
ATOM 603 C CA . LEU A 1 82 ? 9.048 -1.788 -8.855 1.00 85.00 82 LEU A CA 1
ATOM 604 C C . LEU A 1 82 ? 8.651 -2.151 -7.421 1.00 85.00 82 LEU A C 1
ATOM 606 O O . LEU A 1 82 ? 8.545 -1.257 -6.588 1.00 85.00 82 LEU A O 1
ATOM 610 N N . GLU A 1 83 ? 8.498 -3.439 -7.104 1.00 82.50 83 GLU A N 1
ATOM 611 C CA . GLU A 1 83 ? 8.265 -3.878 -5.723 1.00 82.50 83 GLU A CA 1
ATOM 612 C C . GLU A 1 83 ? 9.444 -3.543 -4.800 1.00 82.50 83 GLU A C 1
ATOM 614 O O . GLU A 1 83 ? 9.240 -3.028 -3.700 1.00 82.50 83 GLU A O 1
ATOM 619 N N . ASP A 1 84 ? 10.676 -3.816 -5.237 1.00 81.56 84 ASP A N 1
ATOM 620 C CA . ASP A 1 84 ? 11.874 -3.570 -4.431 1.00 81.56 84 ASP A CA 1
ATOM 621 C C . ASP A 1 84 ? 12.093 -2.064 -4.207 1.00 81.56 84 ASP A C 1
ATOM 623 O O . ASP A 1 84 ? 12.342 -1.640 -3.077 1.00 81.56 84 ASP A O 1
ATOM 627 N N . ALA A 1 85 ? 11.894 -1.235 -5.239 1.00 88.19 85 ALA A N 1
ATOM 628 C CA . ALA A 1 85 ? 11.951 0.219 -5.118 1.00 88.19 85 ALA A CA 1
ATOM 629 C C . ALA A 1 85 ? 10.816 0.781 -4.241 1.00 88.19 85 ALA A C 1
ATOM 631 O O . ALA A 1 85 ? 11.061 1.667 -3.423 1.00 88.19 85 ALA A O 1
ATOM 632 N N . ALA A 1 86 ? 9.601 0.224 -4.327 1.00 88.81 86 ALA A N 1
ATOM 633 C CA . ALA A 1 86 ? 8.487 0.572 -3.443 1.00 88.81 86 ALA A CA 1
ATOM 634 C C . ALA A 1 86 ? 8.755 0.210 -1.973 1.00 88.81 86 ALA A C 1
ATOM 636 O O . ALA A 1 86 ? 8.244 0.864 -1.070 1.00 88.81 86 ALA A O 1
ATOM 637 N N . LEU A 1 87 ? 9.572 -0.806 -1.697 1.00 88.06 87 LEU A N 1
ATOM 638 C CA . LEU A 1 87 ? 9.983 -1.158 -0.335 1.00 88.06 87 LEU A CA 1
ATOM 639 C C . LEU A 1 87 ? 11.232 -0.403 0.126 1.00 88.06 87 LEU A C 1
ATOM 641 O O . LEU A 1 87 ? 11.501 -0.378 1.330 1.00 88.06 87 LEU A O 1
ATOM 645 N N . GLY A 1 88 ? 11.993 0.186 -0.793 1.00 87.31 88 GLY A N 1
ATOM 646 C CA . GLY A 1 88 ? 13.229 0.909 -0.525 1.00 87.31 88 GLY A CA 1
ATOM 647 C C . GLY A 1 88 ? 13.034 2.261 0.169 1.00 87.31 88 GLY A C 1
ATOM 648 O O . GLY A 1 88 ? 11.992 2.569 0.754 1.00 87.31 88 GLY A O 1
ATOM 649 N N . THR A 1 89 ? 14.092 3.067 0.120 1.00 87.00 89 THR A N 1
ATOM 650 C CA . THR A 1 89 ? 14.137 4.445 0.644 1.00 87.00 89 THR A CA 1
ATOM 651 C C . THR A 1 89 ? 14.542 5.469 -0.422 1.00 87.00 89 THR A C 1
ATOM 653 O O . THR A 1 89 ? 14.427 6.672 -0.197 1.00 87.00 89 THR A O 1
ATOM 656 N N . SER A 1 90 ? 15.005 5.016 -1.593 1.00 90.56 90 SER A N 1
ATOM 657 C CA . SER A 1 90 ? 15.429 5.881 -2.694 1.00 90.56 90 SER A CA 1
ATOM 658 C C . SER A 1 90 ? 14.238 6.296 -3.555 1.00 90.56 90 SER A C 1
ATOM 660 O O . SER A 1 90 ? 13.599 5.472 -4.208 1.00 90.56 90 SER A O 1
ATOM 662 N N . VAL A 1 91 ? 13.953 7.599 -3.577 1.00 88.25 91 VAL A N 1
ATOM 663 C CA . VAL A 1 91 ? 12.892 8.172 -4.421 1.00 88.25 91 VAL A CA 1
ATOM 664 C C . VAL A 1 91 ? 13.235 8.049 -5.907 1.00 88.25 91 VAL A C 1
ATOM 666 O O . VAL A 1 91 ? 12.344 7.828 -6.722 1.00 88.25 91 VAL A O 1
ATOM 669 N N . ASP A 1 92 ? 14.516 8.156 -6.266 1.00 89.69 92 ASP A N 1
ATOM 670 C CA . ASP A 1 92 ? 14.947 8.083 -7.666 1.00 89.69 92 ASP A CA 1
ATOM 671 C C . ASP A 1 92 ? 14.814 6.654 -8.216 1.00 89.69 92 ASP A C 1
ATOM 673 O O . ASP A 1 92 ? 14.330 6.467 -9.331 1.00 89.69 92 ASP A O 1
ATOM 677 N N . GLU A 1 93 ? 15.122 5.634 -7.404 1.00 89.06 93 GLU A N 1
ATOM 678 C CA . GLU A 1 93 ? 14.881 4.230 -7.769 1.00 89.06 93 GLU A CA 1
ATOM 679 C C . GLU A 1 93 ? 13.386 3.942 -7.965 1.00 89.06 93 GLU A C 1
ATOM 681 O O . GLU A 1 93 ? 13.022 3.236 -8.907 1.00 89.06 93 GLU A O 1
ATOM 686 N N . LEU A 1 94 ? 12.513 4.518 -7.125 1.00 91.69 94 LEU A N 1
ATOM 687 C CA . LEU A 1 94 ? 11.060 4.412 -7.285 1.00 91.69 94 LEU A CA 1
ATOM 688 C C . LEU A 1 94 ? 10.588 5.071 -8.586 1.00 91.69 94 LEU A C 1
ATOM 690 O O . LEU A 1 94 ? 9.853 4.448 -9.349 1.00 91.69 94 LEU A O 1
ATOM 694 N N . VAL A 1 95 ? 11.012 6.308 -8.854 1.00 90.25 95 VAL A N 1
ATOM 695 C CA . VAL A 1 95 ? 10.664 7.046 -10.080 1.00 90.25 95 VAL A CA 1
ATOM 696 C C . VAL A 1 95 ? 11.078 6.261 -11.328 1.00 90.25 95 VAL A C 1
ATOM 698 O O . VAL A 1 95 ? 10.270 6.082 -12.242 1.00 90.25 95 VAL A O 1
ATOM 701 N N . ASP A 1 96 ? 12.304 5.741 -11.364 1.00 89.50 96 ASP A N 1
ATOM 702 C CA . ASP A 1 96 ? 12.799 4.987 -12.516 1.00 89.50 96 ASP A CA 1
ATOM 703 C C . ASP A 1 96 ? 12.109 3.624 -12.666 1.00 89.50 96 ASP A C 1
ATOM 705 O O . ASP A 1 96 ? 11.825 3.196 -13.791 1.00 89.50 96 ASP A O 1
ATOM 709 N N . ALA A 1 97 ? 11.761 2.958 -11.561 1.00 89.06 97 ALA A N 1
ATOM 710 C CA . ALA A 1 97 ? 10.997 1.716 -11.610 1.00 89.06 97 ALA A CA 1
ATOM 711 C C . ALA A 1 97 ? 9.544 1.934 -12.076 1.00 89.06 97 ALA A C 1
ATOM 713 O O . ALA A 1 97 ? 9.049 1.144 -12.881 1.00 89.06 97 ALA A O 1
ATOM 714 N N . LEU A 1 98 ? 8.888 3.023 -11.654 1.00 89.81 98 LEU A N 1
ATOM 715 C CA . LEU A 1 98 ? 7.552 3.421 -12.122 1.00 89.81 98 LEU A CA 1
ATOM 716 C C . LEU A 1 98 ? 7.552 3.695 -13.634 1.00 89.81 98 LEU A C 1
ATOM 718 O O . LEU A 1 98 ? 6.735 3.136 -14.368 1.00 89.81 98 LEU A O 1
ATOM 722 N N . ARG A 1 99 ? 8.521 4.483 -14.121 1.00 89.06 99 ARG A N 1
ATOM 723 C CA . ARG A 1 99 ? 8.730 4.755 -15.557 1.00 89.06 99 ARG A CA 1
ATOM 724 C C . ARG A 1 99 ? 8.939 3.476 -16.366 1.00 89.06 99 ARG A C 1
ATOM 726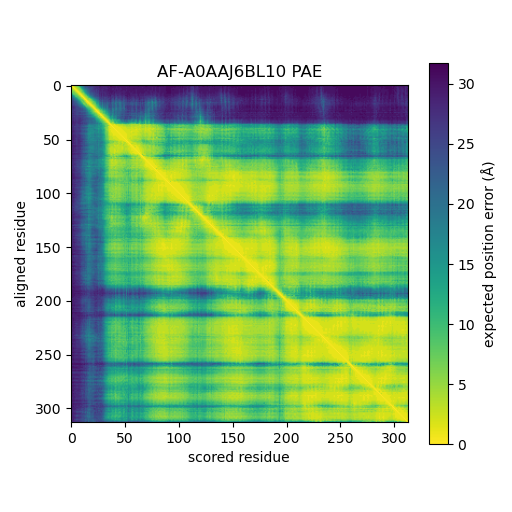 O O . ARG A 1 99 ? 8.376 3.327 -17.451 1.00 89.06 99 ARG A O 1
ATOM 733 N N . ASN A 1 100 ? 9.761 2.555 -15.859 1.00 86.50 100 ASN A N 1
ATOM 734 C CA . ASN A 1 100 ? 10.028 1.283 -16.525 1.00 86.50 100 ASN A CA 1
ATOM 735 C C . ASN A 1 100 ? 8.785 0.376 -16.533 1.00 86.50 100 ASN A C 1
ATOM 737 O O . ASN A 1 100 ? 8.461 -0.184 -17.576 1.00 86.50 100 ASN A O 1
ATOM 741 N N . GLY A 1 101 ? 8.049 0.289 -15.420 1.00 85.62 101 GLY A N 1
ATOM 742 C CA . GLY A 1 101 ? 6.788 -0.454 -15.331 1.00 85.62 101 GLY A CA 1
ATOM 743 C C . GLY A 1 101 ? 5.725 0.059 -16.308 1.00 85.62 101 GLY A C 1
ATOM 744 O O . GLY A 1 101 ? 5.091 -0.736 -17.000 1.00 85.62 101 GLY A O 1
ATOM 745 N N . ALA A 1 102 ? 5.594 1.382 -16.447 1.00 86.69 102 ALA A N 1
ATOM 746 C CA . ALA A 1 102 ? 4.688 2.005 -17.411 1.00 86.69 102 ALA A CA 1
ATOM 747 C C . ALA A 1 102 ? 5.016 1.625 -18.862 1.00 86.69 102 ALA A C 1
ATOM 749 O O . ALA A 1 102 ? 4.144 1.187 -19.611 1.00 86.69 102 ALA A O 1
ATOM 750 N N . ARG A 1 103 ? 6.297 1.729 -19.243 1.00 86.94 103 ARG A N 1
ATOM 751 C CA . ARG A 1 103 ? 6.793 1.316 -20.566 1.00 86.94 103 ARG A CA 1
ATOM 752 C C . ARG A 1 103 ? 6.564 -0.169 -20.834 1.00 86.94 103 ARG A C 1
ATOM 754 O O . ARG A 1 103 ? 6.151 -0.529 -21.932 1.00 86.94 103 ARG A O 1
ATOM 761 N N . ILE A 1 104 ? 6.812 -1.012 -19.833 1.00 83.19 104 ILE A N 1
ATOM 762 C CA . ILE A 1 104 ? 6.577 -2.456 -19.888 1.00 83.19 104 ILE A CA 1
ATOM 763 C C . ILE A 1 104 ? 5.110 -2.753 -20.211 1.00 83.19 104 ILE A C 1
ATOM 765 O O . ILE A 1 104 ? 4.839 -3.472 -21.170 1.00 83.19 104 ILE A O 1
ATOM 769 N N . VAL A 1 105 ? 4.156 -2.170 -19.481 1.00 81.12 105 VAL A N 1
ATOM 770 C CA . VAL A 1 105 ? 2.728 -2.421 -19.740 1.00 81.12 105 VAL A CA 1
ATOM 771 C C . VAL A 1 105 ? 2.303 -1.844 -21.089 1.00 81.12 105 VAL A C 1
ATOM 773 O O . VAL A 1 105 ? 1.669 -2.548 -21.868 1.00 81.12 105 VAL A O 1
ATOM 776 N N . ALA A 1 106 ? 2.748 -0.633 -21.440 1.00 83.12 106 ALA A N 1
ATOM 777 C CA . ALA A 1 106 ? 2.487 -0.041 -22.754 1.00 83.12 106 ALA A CA 1
ATOM 778 C C . ALA A 1 106 ? 3.057 -0.867 -23.928 1.00 83.12 106 ALA A C 1
ATOM 780 O O . ALA A 1 106 ? 2.572 -0.747 -25.053 1.00 83.12 106 ALA A O 1
ATOM 781 N N . HIS A 1 107 ? 4.084 -1.691 -23.696 1.00 80.94 107 HIS A N 1
ATOM 782 C CA . HIS A 1 107 ? 4.603 -2.649 -24.671 1.00 80.94 107 HIS A CA 1
ATOM 783 C C . HIS A 1 107 ? 3.735 -3.908 -24.756 1.00 80.94 107 HIS A C 1
ATOM 785 O O . HIS A 1 107 ? 3.308 -4.271 -25.853 1.00 80.94 107 HIS A O 1
ATOM 791 N N . VAL A 1 108 ? 3.426 -4.529 -23.610 1.00 77.31 108 VAL A N 1
ATOM 792 C CA . VAL A 1 108 ? 2.553 -5.715 -23.533 1.00 77.31 108 VAL A CA 1
ATOM 793 C C . VAL A 1 108 ? 1.176 -5.421 -24.133 1.00 77.31 108 VAL A C 1
ATOM 795 O O . VAL A 1 108 ? 0.642 -6.242 -24.866 1.00 77.31 108 VAL A O 1
ATOM 798 N N . ASP A 1 109 ? 0.632 -4.225 -23.929 1.00 76.56 109 ASP A N 1
ATOM 799 C CA . ASP A 1 109 ? -0.662 -3.822 -24.486 1.00 76.56 109 ASP A CA 1
ATOM 800 C C . ASP A 1 109 ? -0.663 -3.625 -26.009 1.00 76.56 109 ASP A C 1
ATOM 802 O O . ASP A 1 109 ? -1.713 -3.739 -26.642 1.00 76.56 109 ASP A O 1
ATOM 806 N N . ARG A 1 110 ? 0.497 -3.341 -26.618 1.00 77.44 110 ARG A N 1
ATOM 807 C CA . ARG A 1 110 ? 0.631 -3.176 -28.078 1.00 77.44 110 ARG A CA 1
ATOM 808 C C . ARG A 1 110 ? 0.819 -4.500 -28.815 1.00 77.44 110 ARG A C 1
ATOM 810 O O . ARG A 1 110 ? 0.442 -4.579 -29.981 1.00 77.44 110 ARG A O 1
ATOM 817 N N . GLY A 1 111 ? 1.427 -5.497 -28.171 1.00 71.50 111 GLY A N 1
ATOM 818 C CA . GLY A 1 111 ? 1.670 -6.827 -28.750 1.00 71.50 111 GLY A CA 1
ATOM 819 C C . GLY A 1 111 ? 0.746 -7.938 -28.231 1.00 71.50 111 GLY A C 1
ATOM 820 O O . GLY A 1 111 ? 0.653 -8.997 -28.847 1.00 71.50 111 GLY A O 1
ATOM 821 N N . GLY A 1 112 ? 0.032 -7.695 -27.131 1.00 65.12 112 GLY A N 1
ATOM 822 C CA . GLY A 1 112 ? -0.717 -8.704 -26.388 1.00 65.12 112 GLY A CA 1
ATOM 823 C C . GLY A 1 112 ? 0.171 -9.578 -25.493 1.00 65.12 112 GLY A C 1
ATOM 824 O O . GLY A 1 112 ? 1.400 -9.549 -25.547 1.00 65.12 112 GLY A O 1
ATOM 825 N N . LEU A 1 113 ? -0.462 -10.419 -24.671 1.00 63.78 113 LEU A N 1
ATOM 826 C CA . LEU A 1 113 ? 0.246 -11.460 -23.911 1.00 63.78 113 LEU A CA 1
ATOM 827 C C . LEU A 1 113 ? 0.924 -12.482 -24.841 1.00 63.78 113 LEU A C 1
ATOM 829 O O . LEU A 1 113 ? 2.023 -12.943 -24.548 1.00 63.78 113 LEU A O 1
ATOM 833 N N . GLU A 1 114 ? 0.324 -12.761 -26.000 1.00 64.69 114 GLU A N 1
ATOM 834 C CA . GLU A 1 114 ? 0.872 -13.679 -27.007 1.00 64.69 114 GLU A CA 1
ATOM 835 C C . GLU A 1 114 ? 2.237 -13.214 -27.549 1.00 64.69 114 GLU A C 1
ATOM 837 O O . GLU A 1 114 ? 3.117 -14.047 -27.770 1.00 64.69 114 GLU A O 1
ATOM 842 N N . SER A 1 115 ? 2.484 -11.899 -27.690 1.00 65.56 115 SER A N 1
ATOM 843 C CA . SER A 1 115 ? 3.818 -11.426 -28.089 1.00 65.56 115 SER A CA 1
ATOM 844 C C . SER A 1 115 ? 4.863 -11.701 -27.011 1.00 65.56 115 SER A C 1
ATOM 846 O O . SER A 1 115 ? 5.989 -12.066 -27.342 1.00 65.56 115 SER A O 1
ATOM 848 N N . VAL A 1 116 ? 4.497 -11.583 -25.728 1.00 62.62 116 VAL A N 1
ATOM 849 C CA . VAL A 1 116 ? 5.388 -11.915 -24.604 1.00 62.62 116 VAL A CA 1
ATOM 850 C C . VAL A 1 116 ? 5.748 -13.395 -24.623 1.00 62.62 116 VAL A C 1
ATOM 852 O O . VAL A 1 116 ? 6.922 -13.727 -24.476 1.00 62.62 116 VAL A O 1
ATOM 855 N N . GLU A 1 117 ? 4.765 -14.272 -24.8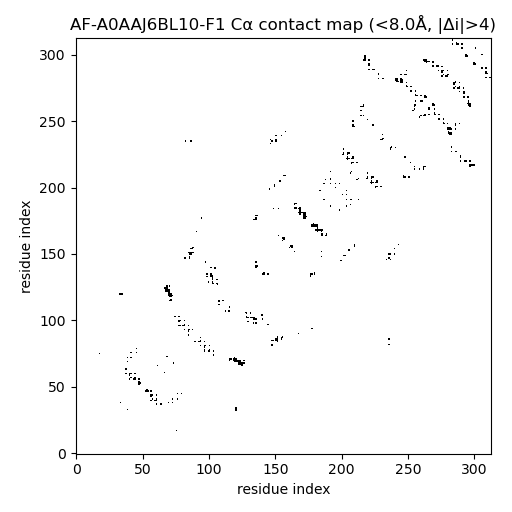46 1.00 61.03 117 GLU A N 1
ATOM 856 C CA . GLU A 1 117 ? 4.985 -15.718 -24.952 1.00 61.03 117 GLU A CA 1
ATOM 857 C C . GLU A 1 117 ? 5.874 -16.075 -26.153 1.00 61.03 117 GLU A C 1
ATOM 859 O O . GLU A 1 117 ? 6.813 -16.860 -26.016 1.00 61.03 117 GLU A O 1
ATOM 864 N N . SER A 1 118 ? 5.667 -15.428 -27.305 1.00 62.47 118 SER A N 1
ATOM 865 C CA . SER A 1 118 ? 6.525 -15.613 -28.484 1.00 62.47 118 SER A CA 1
ATOM 866 C C . SER A 1 118 ? 7.970 -15.125 -28.277 1.00 62.47 118 SER A C 1
ATOM 868 O O . SER A 1 118 ? 8.900 -15.672 -28.869 1.00 62.47 118 SER A O 1
ATOM 870 N N . ALA A 1 119 ? 8.172 -14.141 -27.392 1.00 65.94 119 ALA A N 1
ATOM 871 C CA . ALA A 1 119 ? 9.459 -13.505 -27.113 1.00 65.94 119 ALA A CA 1
ATOM 872 C C . ALA A 1 119 ? 10.215 -14.104 -25.906 1.00 65.94 119 ALA A C 1
ATOM 874 O O . ALA A 1 119 ? 11.268 -13.584 -25.526 1.00 65.94 119 ALA A O 1
ATOM 875 N N . ILE A 1 120 ? 9.740 -15.204 -25.294 1.00 62.19 120 ILE A N 1
ATOM 876 C CA . ILE A 1 120 ? 10.371 -15.813 -24.097 1.00 62.19 120 ILE A CA 1
ATOM 877 C C . ILE A 1 120 ? 11.857 -16.150 -24.311 1.00 62.19 120 ILE A C 1
ATOM 879 O O . ILE A 1 120 ? 12.650 -16.118 -23.365 1.00 62.19 120 ILE A O 1
ATOM 883 N N . HIS A 1 121 ? 12.243 -16.443 -25.552 1.00 65.75 121 HIS A N 1
ATOM 884 C CA . HIS A 1 121 ? 13.593 -16.858 -25.929 1.00 65.75 121 HIS A CA 1
ATOM 885 C C . HIS A 1 121 ? 14.374 -15.793 -26.717 1.00 65.75 121 HIS A C 1
ATOM 887 O O . HIS A 1 121 ? 15.510 -16.050 -27.116 1.00 65.75 121 HIS A O 1
ATOM 893 N N . GLU A 1 122 ? 13.803 -14.605 -26.936 1.00 68.12 122 GLU A N 1
ATOM 894 C CA . GLU A 1 122 ? 14.470 -13.537 -27.680 1.00 68.12 122 GLU A CA 1
ATOM 895 C C . GLU A 1 122 ? 15.535 -12.844 -26.815 1.00 68.12 122 GLU A C 1
ATOM 897 O O . GLU A 1 122 ? 15.297 -12.482 -25.657 1.00 68.12 122 GLU A O 1
ATOM 902 N N . VAL A 1 123 ? 16.730 -12.675 -27.392 1.00 70.00 123 VAL A N 1
ATOM 903 C CA . VAL A 1 123 ? 17.854 -11.957 -26.782 1.00 70.00 123 VAL A CA 1
ATOM 904 C C . VAL A 1 123 ? 18.030 -10.630 -27.510 1.00 70.00 123 VAL A C 1
ATOM 906 O O . VAL A 1 123 ? 18.342 -10.624 -28.698 1.00 70.00 123 VAL A O 1
ATOM 909 N N . ALA A 1 124 ? 17.870 -9.522 -26.791 1.00 68.12 124 ALA A N 1
ATOM 910 C CA . ALA A 1 124 ? 17.968 -8.168 -27.331 1.00 68.12 124 ALA A CA 1
ATOM 911 C C . ALA A 1 124 ? 19.078 -7.362 -26.636 1.00 68.12 124 ALA A C 1
ATOM 913 O O . ALA A 1 124 ? 19.320 -7.541 -25.444 1.00 68.12 124 ALA A O 1
ATOM 914 N N . ASP A 1 125 ? 19.730 -6.446 -27.359 1.00 68.12 125 ASP A N 1
ATOM 915 C CA . ASP A 1 125 ? 20.728 -5.513 -26.794 1.00 68.12 125 ASP A CA 1
ATOM 916 C C . ASP A 1 125 ? 20.086 -4.257 -26.160 1.00 68.12 125 ASP A C 1
ATOM 918 O O . ASP A 1 125 ? 20.717 -3.522 -25.401 1.00 68.12 125 ASP A O 1
ATOM 922 N N . VAL A 1 126 ? 18.819 -3.989 -26.484 1.00 74.94 126 VAL A N 1
ATOM 923 C CA . VAL A 1 126 ? 18.007 -2.853 -26.015 1.00 74.94 126 VAL A CA 1
ATOM 924 C C . VAL A 1 126 ? 16.587 -3.373 -25.822 1.00 74.94 126 VAL A C 1
ATOM 926 O O . VAL A 1 126 ? 16.112 -4.141 -26.661 1.00 74.94 126 VAL A O 1
ATOM 929 N N . MET A 1 127 ? 15.886 -2.990 -24.748 1.00 76.38 127 MET A N 1
ATOM 930 C CA . MET A 1 127 ? 14.510 -3.479 -24.582 1.00 76.38 127 MET A CA 1
ATOM 931 C C . MET A 1 127 ? 13.564 -2.786 -25.567 1.00 76.38 127 MET A C 1
ATOM 933 O O . MET A 1 127 ? 13.624 -1.561 -25.702 1.00 76.38 127 MET A O 1
ATOM 937 N N . PRO A 1 128 ? 12.610 -3.512 -26.184 1.00 74.12 128 PRO A N 1
ATOM 938 C CA . PRO A 1 128 ? 11.675 -2.930 -27.149 1.00 74.12 128 PRO A CA 1
ATOM 939 C C . PRO A 1 128 ? 10.776 -1.840 -26.540 1.00 74.12 128 PRO A C 1
ATOM 941 O O . PRO A 1 128 ? 10.179 -1.051 -27.270 1.00 74.12 128 PRO A O 1
ATOM 944 N N . TRP A 1 129 ? 10.692 -1.766 -25.208 1.00 81.62 129 TRP A N 1
ATOM 945 C CA . TRP A 1 129 ? 9.941 -0.743 -24.488 1.00 81.62 129 TRP A CA 1
ATOM 946 C C . TRP A 1 129 ? 10.743 0.499 -24.076 1.00 81.62 129 TRP A C 1
ATOM 948 O O . TRP A 1 129 ? 10.139 1.483 -23.659 1.00 81.62 129 TRP A O 1
ATOM 958 N N . GLU A 1 130 ? 12.076 0.517 -24.185 1.00 81.81 130 GLU A N 1
ATOM 959 C CA . GLU A 1 130 ? 12.881 1.667 -23.724 1.00 81.81 130 GLU A CA 1
ATOM 960 C C . GLU A 1 130 ? 12.616 2.948 -24.526 1.00 81.81 130 GLU A C 1
ATOM 962 O O . GLU A 1 130 ? 12.655 4.045 -23.968 1.00 81.81 130 GLU A O 1
ATOM 967 N N . ALA A 1 131 ? 12.260 2.807 -25.805 1.00 82.75 131 ALA A N 1
ATOM 968 C CA . ALA A 1 131 ? 11.855 3.909 -26.675 1.00 82.75 131 ALA A CA 1
ATOM 969 C C . ALA A 1 131 ? 10.373 4.316 -26.528 1.00 82.75 131 ALA A C 1
ATOM 971 O O . ALA A 1 131 ? 9.925 5.240 -27.211 1.00 82.75 131 ALA A O 1
ATOM 972 N N . LEU A 1 132 ? 9.586 3.638 -25.682 1.00 84.75 132 LEU A N 1
ATOM 973 C CA . LEU A 1 132 ? 8.170 3.960 -25.513 1.00 84.75 132 LEU A CA 1
ATOM 974 C C . LEU A 1 132 ? 7.964 5.196 -24.621 1.00 84.75 132 LEU A C 1
ATOM 976 O O . LEU A 1 132 ? 8.724 5.412 -23.664 1.00 84.75 132 LEU A O 1
ATOM 980 N N . PRO A 1 133 ? 6.921 6.002 -24.908 1.00 85.19 133 PRO A N 1
ATOM 981 C CA . PRO A 1 133 ? 6.515 7.081 -24.022 1.00 85.19 133 PRO A CA 1
ATOM 982 C C . PRO A 1 133 ? 6.105 6.516 -22.658 1.00 85.19 133 PRO A C 1
ATOM 984 O O . PRO A 1 133 ? 5.551 5.421 -22.564 1.00 85.19 133 PRO A O 1
ATOM 987 N N . VAL A 1 134 ? 6.382 7.284 -21.607 1.00 86.12 134 VAL A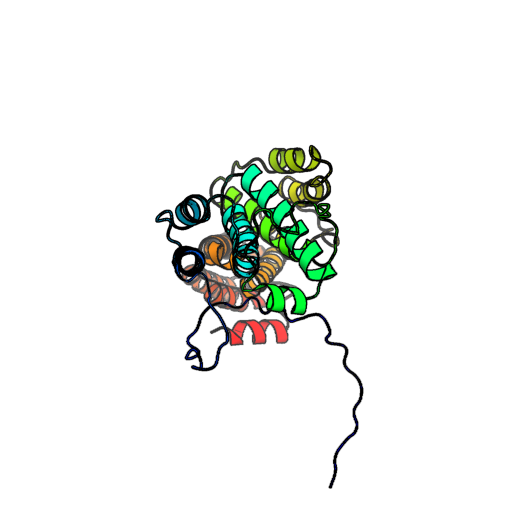 N 1
ATOM 988 C CA . VAL A 1 134 ? 5.861 7.035 -20.262 1.00 86.12 134 VAL A CA 1
ATOM 989 C C . VAL A 1 134 ? 4.529 7.766 -20.154 1.00 86.12 134 VAL A C 1
ATOM 991 O O . VAL A 1 134 ? 4.490 8.977 -20.356 1.00 86.12 134 VAL A O 1
ATOM 994 N N . ASP A 1 135 ? 3.463 7.042 -19.825 1.00 84.88 135 ASP A N 1
ATOM 995 C CA . ASP A 1 135 ? 2.168 7.622 -19.473 1.00 84.88 135 ASP A CA 1
ATOM 996 C C . ASP A 1 135 ? 1.664 6.972 -18.182 1.00 84.88 135 ASP A C 1
ATOM 998 O O . ASP A 1 135 ? 1.112 5.875 -18.207 1.00 84.88 135 ASP A O 1
ATOM 1002 N N . LEU A 1 136 ? 1.897 7.636 -17.044 1.00 84.19 136 LEU A N 1
ATOM 1003 C CA . LEU A 1 136 ? 1.451 7.174 -15.724 1.00 84.19 136 LEU A CA 1
ATOM 1004 C C . LEU A 1 136 ? -0.051 7.411 -15.461 1.00 84.19 136 LEU A C 1
ATOM 1006 O O . LEU A 1 136 ? -0.537 7.015 -14.403 1.00 84.19 136 LEU A O 1
ATOM 1010 N N . ALA A 1 137 ? -0.786 8.020 -16.401 1.00 81.25 137 ALA A N 1
ATOM 1011 C CA . ALA A 1 137 ? -2.237 8.193 -16.325 1.00 81.25 137 ALA A CA 1
ATOM 1012 C C . ALA A 1 137 ? -3.030 7.071 -17.026 1.00 81.25 137 ALA A C 1
ATOM 1014 O O . ALA A 1 137 ? -4.258 7.063 -16.938 1.00 81.25 137 ALA A O 1
ATOM 1015 N N . GLU A 1 138 ? -2.363 6.134 -17.712 1.00 80.50 138 GLU A N 1
ATOM 1016 C CA . GLU A 1 138 ? -3.011 4.987 -18.361 1.00 80.50 138 GLU A CA 1
ATOM 1017 C C . GLU A 1 138 ? -3.749 4.118 -17.311 1.00 80.50 138 GLU A C 1
ATOM 1019 O O . GLU A 1 138 ? -3.098 3.537 -16.432 1.00 80.50 138 GLU A O 1
ATOM 1024 N N . PRO A 1 139 ? -5.093 3.983 -17.381 1.00 75.75 139 PRO A N 1
ATOM 1025 C CA . PRO A 1 139 ? -5.895 3.327 -16.344 1.00 75.75 139 PRO A CA 1
ATOM 1026 C C . PRO A 1 139 ? -5.442 1.916 -15.956 1.00 75.75 139 PRO A C 1
ATOM 1028 O O . PRO A 1 139 ? -5.632 1.501 -14.810 1.00 75.75 139 PRO A O 1
ATOM 1031 N N . ARG A 1 140 ? -4.825 1.176 -16.886 1.00 72.50 140 ARG A N 1
ATOM 1032 C CA . ARG A 1 140 ? -4.297 -0.177 -16.643 1.00 72.50 140 ARG A CA 1
ATOM 1033 C C . ARG A 1 140 ? -3.102 -0.211 -15.691 1.00 72.50 140 ARG A C 1
ATOM 1035 O O . ARG A 1 140 ? -2.891 -1.237 -15.045 1.00 72.50 140 ARG A O 1
ATOM 1042 N N . ILE A 1 141 ? -2.345 0.883 -15.574 1.00 77.19 141 ILE A N 1
ATOM 1043 C CA . ILE A 1 141 ? -1.195 0.974 -14.663 1.00 77.19 141 ILE A CA 1
ATOM 1044 C C . ILE A 1 141 ? -1.427 1.847 -13.438 1.00 77.19 141 ILE A C 1
ATOM 1046 O O . ILE A 1 141 ? -0.665 1.702 -12.485 1.00 77.19 141 ILE A O 1
ATOM 1050 N N . CYS A 1 142 ? -2.475 2.677 -13.408 1.00 76.50 142 CYS A N 1
ATOM 1051 C CA . CYS A 1 142 ? -2.785 3.490 -12.230 1.00 76.50 142 CYS A CA 1
ATOM 1052 C C . CYS A 1 142 ? -2.862 2.636 -10.956 1.00 76.50 142 CYS A C 1
ATOM 1054 O O . CYS A 1 142 ? -2.157 2.925 -10.003 1.00 76.50 142 CYS A O 1
ATOM 1056 N N . ALA A 1 143 ? -3.596 1.516 -10.943 1.00 76.81 143 ALA A N 1
ATOM 1057 C CA . ALA A 1 143 ? -3.715 0.703 -9.725 1.00 76.81 143 ALA A CA 1
ATOM 1058 C C . ALA A 1 143 ? -2.373 0.102 -9.217 1.00 76.81 143 ALA A C 1
ATOM 1060 O O . ALA A 1 143 ? -2.104 0.213 -8.019 1.00 76.81 143 ALA A O 1
ATOM 1061 N N . PRO A 1 144 ? -1.495 -0.491 -10.058 1.00 78.69 144 PRO A N 1
ATOM 1062 C CA . PRO A 1 144 ? -0.130 -0.858 -9.651 1.00 78.69 144 PRO A CA 1
ATOM 1063 C C . PRO A 1 144 ? 0.757 0.318 -9.208 1.00 78.69 144 PRO A C 1
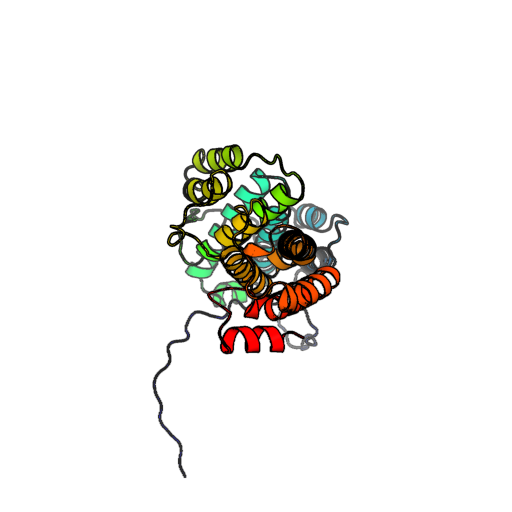ATOM 1065 O O . PRO A 1 144 ? 1.549 0.168 -8.279 1.00 78.69 144 PRO A O 1
ATOM 1068 N N . VAL A 1 145 ? 0.638 1.479 -9.859 1.00 84.12 145 VAL A N 1
ATOM 1069 C CA . VAL A 1 145 ? 1.377 2.706 -9.516 1.00 84.12 145 VAL A CA 1
ATOM 1070 C C . VAL A 1 145 ? 0.931 3.239 -8.152 1.00 84.12 145 VAL A C 1
ATOM 1072 O O . VAL A 1 145 ? 1.773 3.500 -7.293 1.00 84.12 145 VAL A O 1
ATOM 1075 N N . ASP A 1 146 ? -0.379 3.312 -7.920 1.00 81.25 146 ASP A N 1
ATOM 1076 C CA . ASP A 1 146 ? -1.005 3.680 -6.652 1.00 81.25 146 ASP A CA 1
ATOM 1077 C C . ASP A 1 146 ? -0.551 2.749 -5.521 1.00 81.25 146 ASP A C 1
ATOM 1079 O O . ASP A 1 146 ? -0.231 3.222 -4.432 1.00 81.25 146 ASP A O 1
ATOM 1083 N N . ASP A 1 147 ? -0.490 1.434 -5.774 1.00 84.50 147 ASP A N 1
ATOM 1084 C CA . ASP A 1 147 ? -0.026 0.429 -4.810 1.00 84.50 147 ASP A CA 1
ATOM 1085 C C . ASP A 1 147 ? 1.458 0.614 -4.462 1.00 84.50 147 ASP A C 1
ATOM 1087 O O . ASP A 1 147 ? 1.817 0.648 -3.285 1.00 84.50 147 ASP A O 1
ATOM 1091 N N . ALA A 1 148 ? 2.319 0.804 -5.465 1.00 87.81 148 ALA A N 1
ATOM 1092 C CA . ALA A 1 148 ? 3.750 1.025 -5.266 1.00 87.81 148 ALA A CA 1
ATOM 1093 C C . ALA A 1 148 ? 4.035 2.334 -4.508 1.00 87.81 148 ALA A C 1
ATOM 1095 O O . ALA A 1 148 ? 4.809 2.340 -3.547 1.00 87.81 148 ALA A O 1
ATOM 1096 N N . VAL A 1 149 ? 3.367 3.432 -4.882 1.00 89.19 149 VAL A N 1
ATOM 1097 C CA . VAL A 1 149 ? 3.453 4.717 -4.170 1.00 89.19 149 VAL A CA 1
ATOM 1098 C C . VAL A 1 149 ? 2.897 4.584 -2.750 1.00 89.19 149 VAL A C 1
ATOM 1100 O O . VAL A 1 149 ? 3.516 5.089 -1.813 1.00 89.19 149 VAL A O 1
ATOM 1103 N N . ALA A 1 150 ? 1.790 3.854 -2.550 1.00 87.44 150 ALA A N 1
ATOM 1104 C CA . ALA A 1 150 ? 1.265 3.559 -1.219 1.00 87.44 150 ALA A CA 1
ATOM 1105 C C . ALA A 1 150 ? 2.321 2.858 -0.361 1.00 87.44 150 ALA A C 1
ATOM 1107 O O . ALA A 1 150 ? 2.716 3.397 0.671 1.00 87.44 150 ALA A O 1
ATOM 1108 N N . VAL A 1 151 ? 2.813 1.692 -0.797 1.00 89.50 151 VAL A N 1
ATOM 1109 C CA . VAL A 1 151 ? 3.822 0.899 -0.076 1.00 89.50 151 VAL A CA 1
ATOM 1110 C C . VAL A 1 151 ? 5.052 1.743 0.257 1.00 89.50 151 VAL A C 1
ATOM 1112 O O . VAL A 1 151 ? 5.517 1.677 1.396 1.00 89.50 151 VAL A O 1
ATOM 1115 N N . PHE A 1 152 ? 5.528 2.579 -0.670 1.00 92.19 152 PHE A N 1
ATOM 1116 C CA . PHE A 1 152 ? 6.688 3.438 -0.437 1.00 92.19 152 PHE A CA 1
ATOM 1117 C C . PHE A 1 152 ? 6.456 4.470 0.661 1.00 92.19 152 PHE A C 1
ATOM 1119 O O . PHE A 1 152 ? 7.261 4.564 1.592 1.00 92.19 152 PHE A O 1
ATOM 1126 N N . VAL A 1 153 ? 5.356 5.226 0.603 1.00 89.81 153 VAL A N 1
ATOM 1127 C CA . VAL A 1 153 ? 5.088 6.249 1.622 1.00 89.81 153 VAL A CA 1
ATOM 1128 C C . VAL A 1 153 ? 4.728 5.596 2.965 1.00 89.81 153 VAL A C 1
ATOM 1130 O O . VAL A 1 153 ? 5.210 6.060 3.998 1.00 89.81 153 VAL A O 1
ATOM 1133 N N . VAL A 1 154 ? 3.999 4.466 2.985 1.00 89.25 154 VAL A N 1
ATOM 1134 C CA . VAL A 1 154 ? 3.776 3.687 4.224 1.00 89.25 154 VAL A CA 1
ATOM 1135 C C . VAL A 1 154 ? 5.121 3.260 4.811 1.00 89.25 154 VAL A C 1
ATOM 1137 O O . VAL A 1 154 ? 5.399 3.514 5.981 1.00 89.25 154 VAL A O 1
ATOM 1140 N N . GLY A 1 155 ? 5.947 2.585 4.010 1.00 89.50 155 GLY A N 1
ATOM 1141 C CA . GLY A 1 155 ? 7.196 1.973 4.445 1.00 89.50 155 GLY A CA 1
ATOM 1142 C C . GLY A 1 155 ? 8.188 2.997 4.979 1.00 89.50 155 GLY A C 1
ATOM 1143 O O . GLY A 1 155 ? 8.805 2.758 6.015 1.00 89.50 155 GLY A O 1
ATOM 1144 N N . ASN A 1 156 ? 8.304 4.155 4.325 1.00 90.69 156 ASN A N 1
ATOM 1145 C CA . ASN A 1 156 ? 9.183 5.225 4.782 1.00 90.69 156 ASN A CA 1
ATOM 1146 C C . ASN A 1 156 ? 8.650 5.910 6.048 1.00 90.69 156 ASN A C 1
ATOM 1148 O O . ASN A 1 156 ? 9.396 5.991 7.018 1.00 90.69 156 ASN A O 1
ATOM 1152 N N . VAL A 1 157 ? 7.363 6.274 6.126 1.00 88.62 157 VAL A N 1
ATOM 1153 C CA . VAL A 1 157 ? 6.803 6.924 7.332 1.00 88.62 157 VAL A CA 1
ATOM 1154 C C . VAL A 1 157 ? 6.761 5.986 8.554 1.00 88.62 157 VAL A C 1
ATOM 1156 O O . VAL A 1 157 ? 6.862 6.438 9.695 1.00 88.62 157 VAL A O 1
ATOM 1159 N N . LEU A 1 158 ? 6.644 4.666 8.356 1.00 86.69 158 LEU A N 1
ATOM 1160 C CA . LEU A 1 158 ? 6.750 3.687 9.450 1.00 86.69 158 LEU A CA 1
ATOM 1161 C C . LEU A 1 158 ? 8.187 3.507 9.972 1.00 86.69 158 LEU A C 1
ATOM 1163 O O . LEU A 1 158 ? 8.352 3.109 11.125 1.00 86.69 158 LEU A O 1
ATOM 1167 N N . ARG A 1 159 ? 9.210 3.771 9.147 1.00 88.00 159 ARG A N 1
ATOM 1168 C CA . ARG A 1 159 ? 10.634 3.726 9.540 1.00 88.00 159 ARG A CA 1
ATOM 1169 C C . ARG A 1 159 ? 11.095 5.049 10.143 1.00 88.00 159 ARG A C 1
ATOM 1171 O O . ARG A 1 159 ? 11.799 5.042 11.147 1.00 88.00 159 ARG A O 1
ATOM 1178 N N . ASP A 1 160 ? 10.680 6.154 9.535 1.00 87.56 160 ASP A N 1
ATOM 1179 C CA . ASP A 1 160 ? 10.976 7.520 9.945 1.00 87.56 160 ASP A CA 1
ATOM 1180 C C . ASP A 1 160 ? 9.677 8.347 10.020 1.00 87.56 160 ASP A C 1
ATOM 1182 O O . ASP A 1 160 ? 9.164 8.805 8.997 1.00 87.56 160 ASP A O 1
ATOM 1186 N N . PRO A 1 161 ? 9.137 8.588 11.229 1.00 82.56 161 PRO A N 1
ATOM 1187 C CA . PRO A 1 161 ? 7.965 9.439 11.420 1.00 82.56 161 PRO A CA 1
ATOM 1188 C C . PRO A 1 161 ? 8.153 10.905 10.995 1.00 82.56 161 PRO A C 1
ATOM 1190 O O . PRO A 1 161 ? 7.158 11.627 10.935 1.00 82.56 161 PRO A O 1
ATOM 1193 N N . ALA A 1 162 ? 9.389 11.354 10.742 1.00 84.50 162 ALA A N 1
ATOM 1194 C CA . ALA A 1 162 ? 9.714 12.686 10.232 1.00 84.50 162 ALA A CA 1
ATOM 1195 C C . ALA A 1 162 ? 9.914 12.722 8.702 1.00 84.50 162 ALA A C 1
ATOM 1197 O O . ALA A 1 162 ? 10.283 13.769 8.170 1.00 84.50 162 ALA A O 1
ATOM 1198 N N . PHE A 1 163 ? 9.654 11.614 7.994 1.00 88.25 163 PHE A N 1
ATOM 1199 C CA . PHE A 1 163 ? 9.755 11.535 6.538 1.00 88.25 163 PHE A CA 1
ATOM 1200 C C . PHE A 1 163 ? 8.912 12.624 5.849 1.00 88.25 163 PHE A C 1
ATOM 1202 O O . PHE A 1 163 ? 7.688 12.674 5.996 1.00 88.25 163 PHE A O 1
ATOM 1209 N N . ASP A 1 164 ? 9.579 13.493 5.085 1.00 88.19 164 ASP A N 1
ATOM 1210 C CA . ASP A 1 164 ? 8.973 14.671 4.462 1.00 88.19 164 ASP A CA 1
ATOM 1211 C C . ASP A 1 164 ? 8.171 14.296 3.204 1.00 88.19 164 ASP A C 1
ATOM 1213 O O . ASP A 1 164 ? 8.677 14.224 2.077 1.00 88.19 164 ASP A O 1
ATOM 1217 N N . VAL A 1 165 ? 6.876 14.057 3.411 1.00 88.06 165 VAL A N 1
ATOM 1218 C CA . VAL A 1 165 ? 5.952 13.701 2.331 1.00 88.06 165 VAL A CA 1
ATOM 1219 C C . VAL A 1 165 ? 5.652 14.892 1.407 1.00 88.06 165 VAL A C 1
ATOM 1221 O O . VAL A 1 165 ? 5.354 14.692 0.226 1.00 88.06 165 VAL A O 1
ATOM 1224 N N . ALA A 1 166 ? 5.785 16.132 1.892 1.00 88.00 166 ALA A N 1
ATOM 1225 C CA . ALA A 1 166 ? 5.628 17.333 1.075 1.00 88.00 166 ALA A CA 1
ATOM 1226 C C . ALA A 1 166 ? 6.776 17.473 0.064 1.00 88.00 166 ALA A C 1
ATOM 1228 O O . ALA A 1 166 ? 6.532 17.774 -1.108 1.00 88.00 166 ALA A O 1
ATOM 1229 N N . ALA A 1 167 ? 8.013 17.200 0.492 1.00 89.06 167 ALA A N 1
ATOM 1230 C CA . ALA A 1 167 ? 9.188 17.169 -0.374 1.00 89.06 167 ALA A CA 1
ATOM 1231 C C . ALA A 1 167 ? 9.116 16.036 -1.409 1.00 89.06 167 ALA A C 1
ATOM 1233 O O . ALA A 1 167 ? 9.457 16.258 -2.573 1.00 89.06 167 ALA A O 1
ATOM 1234 N N . LEU A 1 168 ? 8.617 14.851 -1.030 1.00 90.81 168 LEU A N 1
ATOM 1235 C CA . LEU A 1 168 ? 8.362 13.763 -1.982 1.00 90.81 168 LEU A CA 1
ATOM 1236 C C . LEU A 1 168 ? 7.356 14.189 -3.064 1.00 90.81 168 LEU A C 1
ATOM 1238 O O . LEU A 1 168 ? 7.626 14.025 -4.253 1.00 90.81 168 LEU A O 1
ATOM 1242 N N . ALA A 1 169 ? 6.221 14.776 -2.670 1.00 90.56 169 ALA A N 1
ATOM 1243 C CA . ALA A 1 169 ? 5.223 15.257 -3.622 1.00 90.56 169 ALA A CA 1
ATOM 1244 C C . ALA A 1 169 ? 5.780 16.339 -4.560 1.00 90.56 169 ALA A C 1
ATOM 1246 O O . ALA A 1 169 ? 5.584 16.262 -5.772 1.00 90.56 169 ALA A O 1
ATOM 1247 N N . ALA A 1 170 ? 6.525 17.308 -4.020 1.00 90.19 170 ALA A N 1
ATOM 1248 C CA . ALA A 1 170 ? 7.171 18.351 -4.813 1.00 90.19 170 ALA A CA 1
ATOM 1249 C C . ALA A 1 170 ? 8.199 17.781 -5.811 1.00 90.19 170 ALA A C 1
ATOM 1251 O O . ALA A 1 170 ? 8.345 18.313 -6.911 1.00 90.19 170 ALA A O 1
ATOM 1252 N N . ARG A 1 171 ? 8.888 16.684 -5.463 1.00 89.62 171 ARG A N 1
ATOM 1253 C CA . ARG A 1 171 ? 9.837 15.999 -6.357 1.00 89.62 171 ARG A CA 1
ATOM 1254 C C . ARG A 1 171 ? 9.141 15.291 -7.522 1.00 89.62 171 ARG A C 1
ATOM 1256 O O . ARG A 1 171 ? 9.680 15.318 -8.623 1.00 89.62 171 ARG A O 1
ATOM 1263 N N . PHE A 1 172 ? 7.948 14.729 -7.310 1.00 91.62 172 PHE A N 1
ATOM 1264 C CA . PHE A 1 172 ? 7.109 14.225 -8.404 1.00 91.62 172 PHE A CA 1
ATOM 1265 C C . PHE A 1 172 ? 6.574 15.370 -9.284 1.00 91.62 172 PHE A C 1
ATOM 1267 O O . PHE A 1 172 ? 6.685 15.316 -10.504 1.00 91.62 172 PHE A O 1
ATOM 1274 N N . GLU A 1 173 ? 6.069 16.455 -8.685 1.00 91.62 173 GLU A N 1
ATOM 1275 C CA . GLU A 1 173 ? 5.551 17.634 -9.413 1.00 91.62 173 GLU A CA 1
ATOM 1276 C C . GLU A 1 173 ? 6.606 18.344 -10.275 1.00 91.62 173 GLU A C 1
ATOM 1278 O O . GLU A 1 173 ? 6.262 18.966 -11.280 1.00 91.62 173 GLU A O 1
ATOM 1283 N N . ALA A 1 174 ? 7.888 18.228 -9.923 1.00 88.88 174 ALA A N 1
ATOM 1284 C CA . ALA A 1 174 ? 8.994 18.811 -10.678 1.00 88.88 174 ALA A CA 1
ATOM 1285 C C . ALA A 1 174 ? 9.271 18.126 -12.034 1.00 88.88 174 ALA A C 1
ATOM 1287 O O . ALA A 1 174 ? 9.953 18.716 -12.875 1.00 88.88 174 ALA A O 1
ATOM 1288 N N . ALA A 1 175 ? 8.773 16.905 -12.265 1.00 85.31 175 ALA A N 1
ATOM 1289 C CA . ALA A 1 175 ? 9.006 16.145 -13.493 1.00 85.31 175 ALA A CA 1
ATOM 1290 C C . ALA A 1 175 ? 7.688 15.930 -14.270 1.00 85.31 175 ALA A C 1
ATOM 1292 O O . ALA A 1 175 ? 6.766 15.316 -13.730 1.00 85.31 175 ALA A O 1
ATOM 1293 N N . PRO A 1 176 ? 7.573 16.368 -15.545 1.00 84.69 176 PRO A N 1
ATOM 1294 C CA . PRO A 1 176 ? 6.307 16.320 -16.289 1.00 84.69 176 PRO A CA 1
ATOM 1295 C C . PRO A 1 176 ? 5.663 14.933 -16.392 1.00 84.69 176 PRO A C 1
ATOM 1297 O O . PRO A 1 176 ? 4.445 14.831 -16.487 1.00 84.69 176 PRO A O 1
ATOM 1300 N N . ASP A 1 177 ? 6.474 13.875 -16.371 1.00 83.75 177 ASP A N 1
ATOM 1301 C CA . ASP A 1 177 ? 6.036 12.487 -16.501 1.00 83.75 177 ASP A CA 1
ATOM 1302 C C . ASP A 1 177 ? 5.591 11.841 -15.181 1.00 83.75 177 ASP A C 1
ATOM 1304 O O . ASP A 1 177 ? 4.921 10.814 -15.217 1.00 83.75 177 ASP A O 1
ATOM 1308 N N . THR A 1 178 ? 5.911 12.439 -14.026 1.00 87.69 178 THR A N 1
ATOM 1309 C CA . THR A 1 178 ? 5.451 11.966 -12.704 1.00 87.69 178 THR A CA 1
ATOM 1310 C C . THR A 1 178 ? 4.591 12.984 -11.945 1.00 87.69 178 THR A C 1
ATOM 1312 O O . THR A 1 178 ? 4.059 12.658 -10.885 1.00 87.69 178 THR A O 1
ATOM 1315 N N . ALA A 1 179 ? 4.356 14.178 -12.503 1.00 86.75 179 ALA A N 1
ATOM 1316 C CA . ALA A 1 179 ? 3.648 15.272 -11.835 1.00 86.75 179 ALA A CA 1
ATOM 1317 C C . ALA A 1 179 ? 2.238 14.922 -11.323 1.00 86.75 179 ALA A C 1
ATOM 1319 O O . ALA A 1 179 ? 1.807 15.453 -10.299 1.00 86.75 179 ALA A O 1
ATOM 1320 N N . LEU A 1 180 ? 1.539 13.987 -11.977 1.00 84.75 180 LEU A N 1
ATOM 1321 C CA . LEU A 1 180 ? 0.223 13.502 -11.543 1.00 84.75 180 LEU A CA 1
ATOM 1322 C C . LEU A 1 180 ? 0.246 12.741 -10.201 1.00 84.75 180 LEU A C 1
ATOM 1324 O O . LEU A 1 180 ? -0.777 12.681 -9.521 1.00 84.75 180 LEU A O 1
ATOM 1328 N N . LEU A 1 181 ? 1.407 12.223 -9.780 1.00 85.50 181 LEU A N 1
ATOM 1329 C CA . LEU A 1 181 ? 1.580 11.522 -8.501 1.00 85.50 181 LEU A CA 1
ATOM 1330 C C . LEU A 1 181 ? 1.659 12.481 -7.304 1.00 85.50 181 LEU A C 1
ATOM 1332 O O . LEU A 1 181 ? 1.285 12.116 -6.189 1.00 85.50 181 LEU A O 1
ATOM 1336 N N . GLY A 1 182 ? 2.114 13.720 -7.513 1.00 85.06 182 GLY A N 1
ATOM 1337 C CA . GLY A 1 182 ? 2.256 14.720 -6.449 1.00 85.06 182 GLY A CA 1
ATOM 1338 C C . GLY A 1 182 ? 0.970 14.947 -5.646 1.00 85.06 182 GLY A C 1
ATOM 1339 O O . GLY A 1 182 ? 0.978 14.741 -4.429 1.00 85.06 182 GLY A O 1
ATOM 1340 N N . PRO A 1 183 ? -0.168 15.261 -6.296 1.00 82.31 183 PRO A N 1
ATOM 1341 C CA . PRO A 1 183 ? -1.464 15.410 -5.633 1.00 82.31 183 PRO A CA 1
ATOM 1342 C C . PRO A 1 183 ? -1.944 14.179 -4.848 1.00 82.31 183 PRO A C 1
ATOM 1344 O O . PRO A 1 183 ? -2.656 14.339 -3.854 1.00 82.31 183 PRO A O 1
ATOM 1347 N N . MET A 1 184 ? -1.560 12.960 -5.250 1.00 79.69 184 MET A N 1
ATOM 1348 C CA . MET A 1 184 ? -1.858 11.735 -4.492 1.00 79.69 184 MET A CA 1
ATOM 1349 C C . MET A 1 184 ? -1.040 11.686 -3.198 1.00 79.69 184 MET A C 1
ATOM 1351 O O . MET A 1 184 ? -1.567 11.385 -2.125 1.00 79.69 184 MET A O 1
ATOM 1355 N N . VAL A 1 185 ? 0.246 12.032 -3.292 1.00 83.44 185 VAL A N 1
ATOM 1356 C CA . VAL A 1 185 ? 1.195 12.022 -2.175 1.00 83.44 185 VAL A CA 1
ATOM 1357 C C . VAL A 1 185 ? 0.905 13.150 -1.178 1.00 83.44 185 VAL A C 1
ATOM 1359 O O . VAL A 1 185 ? 0.896 12.896 0.022 1.00 83.44 185 VAL A O 1
ATOM 1362 N N . ARG A 1 186 ? 0.545 14.368 -1.615 1.00 78.88 186 ARG A N 1
ATOM 1363 C CA . ARG A 1 186 ? 0.232 15.500 -0.705 1.00 78.88 186 ARG A CA 1
ATOM 1364 C C . ARG A 1 186 ? -0.890 15.220 0.298 1.00 78.88 186 ARG A C 1
ATOM 1366 O O . ARG A 1 186 ? -0.923 15.828 1.365 1.00 78.88 186 ARG A O 1
ATOM 1373 N N . ARG A 1 187 ? -1.800 14.281 0.018 1.00 72.06 187 ARG A N 1
ATOM 1374 C CA . ARG A 1 187 ? -2.867 13.897 0.968 1.00 72.06 187 ARG A CA 1
ATOM 1375 C C . ARG A 1 187 ? -2.341 13.192 2.227 1.00 72.06 187 ARG A C 1
ATOM 1377 O O . ARG A 1 187 ? -3.070 13.067 3.205 1.00 72.06 187 ARG A O 1
ATOM 1384 N N . TRP A 1 188 ? -1.072 12.793 2.225 1.00 73.38 188 TRP A N 1
ATOM 1385 C CA . TRP A 1 188 ? -0.335 12.277 3.377 1.00 73.38 188 TRP A CA 1
ATOM 1386 C C . TRP A 1 188 ? 0.414 13.356 4.165 1.00 73.38 188 TRP A C 1
ATOM 1388 O O . TRP A 1 188 ? 1.047 13.035 5.169 1.00 73.38 188 TRP A O 1
ATOM 1398 N N . ASP A 1 189 ? 0.358 14.618 3.752 1.00 69.81 189 ASP A N 1
ATOM 1399 C CA . ASP A 1 189 ? 0.992 15.748 4.441 1.00 69.81 189 ASP A CA 1
ATOM 1400 C C . ASP A 1 189 ? -0.021 16.465 5.358 1.00 69.81 189 ASP A C 1
ATOM 1402 O O . ASP A 1 189 ? 0.208 16.661 6.552 1.00 69.81 189 ASP A O 1
ATOM 1406 N N . GLY A 1 190 ? -1.223 16.730 4.837 1.00 63.34 190 GLY A N 1
ATOM 1407 C CA . GLY A 1 190 ? -2.280 17.457 5.547 1.00 63.34 190 GLY A CA 1
ATOM 1408 C C . GLY A 1 190 ? -3.079 16.669 6.607 1.00 63.34 190 GLY A C 1
ATOM 1409 O O . GLY A 1 190 ? -2.896 15.460 6.796 1.00 63.34 190 GLY A O 1
ATOM 1410 N N . PRO A 1 191 ? -3.999 17.356 7.316 1.00 57.16 191 PRO A N 1
ATOM 1411 C CA . PRO A 1 191 ? -5.067 16.722 8.084 1.00 57.16 191 PRO A CA 1
ATOM 1412 C C . PRO A 1 191 ? -6.092 16.072 7.143 1.00 57.16 191 PRO A C 1
ATOM 1414 O O . PRO A 1 191 ? -6.436 16.624 6.099 1.00 57.16 191 PRO A O 1
ATOM 1417 N N . LEU A 1 192 ? -6.596 14.899 7.526 1.00 56.00 192 LEU A N 1
ATOM 1418 C CA . LEU A 1 192 ? -7.477 14.095 6.679 1.00 56.00 192 LEU A CA 1
ATOM 1419 C C . LEU A 1 192 ? -8.867 14.728 6.553 1.00 56.00 192 LEU A C 1
ATOM 1421 O O . LEU A 1 192 ? -9.609 14.842 7.529 1.00 56.00 192 LEU A O 1
ATOM 1425 N N . THR A 1 193 ? -9.209 15.137 5.332 1.00 55.47 193 THR A N 1
ATOM 1426 C CA . THR A 1 193 ? -10.547 15.598 4.955 1.00 55.47 193 THR A CA 1
ATOM 1427 C C . THR A 1 193 ? -11.512 14.422 4.834 1.00 55.47 193 THR A C 1
ATOM 1429 O O . THR A 1 193 ? -11.109 13.306 4.521 1.00 55.47 193 THR A O 1
ATOM 1432 N N . VAL A 1 194 ? -12.805 14.678 5.059 1.00 48.75 194 VAL A N 1
ATOM 1433 C CA . VAL A 1 194 ? -13.862 13.657 4.919 1.00 48.75 194 VAL A CA 1
ATOM 1434 C C . VAL A 1 194 ? -14.096 13.282 3.449 1.00 48.75 194 VAL A C 1
ATOM 1436 O O . VAL A 1 194 ? -14.463 12.149 3.159 1.00 48.75 194 VAL A O 1
ATOM 1439 N N . ASP A 1 195 ? -13.846 14.216 2.527 1.00 54.44 195 ASP A N 1
ATOM 1440 C CA . ASP A 1 195 ? -13.871 13.966 1.085 1.00 54.44 195 ASP A CA 1
ATOM 1441 C C . ASP A 1 195 ? -12.599 13.215 0.652 1.00 54.44 195 ASP A C 1
ATOM 1443 O O . ASP A 1 195 ? -11.481 13.749 0.687 1.00 54.44 195 ASP A O 1
ATOM 1447 N N . LEU A 1 196 ? -12.792 11.943 0.301 1.00 59.12 196 LEU A N 1
ATOM 1448 C CA . LEU A 1 196 ? -11.757 10.975 -0.066 1.00 59.12 196 LEU A CA 1
ATOM 1449 C C . LEU A 1 196 ? -12.062 10.285 -1.408 1.00 59.12 196 LEU A C 1
ATOM 1451 O O . LEU A 1 196 ? -11.292 9.423 -1.827 1.00 59.12 196 LEU A O 1
ATOM 1455 N N . ASP A 1 197 ? -13.146 10.666 -2.092 1.00 57.34 197 ASP A N 1
ATOM 1456 C CA . ASP A 1 197 ? -13.725 9.909 -3.215 1.00 57.34 197 ASP A CA 1
ATOM 1457 C C . ASP A 1 197 ? -12.803 9.850 -4.445 1.00 57.34 197 ASP A C 1
ATOM 1459 O O . ASP A 1 197 ? -12.858 8.910 -5.236 1.00 57.34 197 ASP A O 1
ATOM 1463 N N . ALA A 1 198 ? -11.905 10.827 -4.582 1.00 56.34 198 ALA A N 1
ATOM 1464 C CA . ALA A 1 198 ? -10.919 10.915 -5.659 1.00 56.34 198 ALA A CA 1
ATOM 1465 C C . ALA A 1 198 ? -9.617 10.118 -5.402 1.00 56.34 198 ALA A C 1
ATOM 1467 O O . ALA A 1 198 ? -8.596 10.417 -6.022 1.00 56.34 198 ALA A O 1
ATOM 1468 N N . VAL A 1 199 ? -9.595 9.174 -4.450 1.00 62.66 199 VAL A N 1
ATOM 1469 C CA . VAL A 1 199 ? -8.377 8.451 -4.033 1.00 62.66 199 VAL A CA 1
ATOM 1470 C C . VAL A 1 199 ? -8.669 6.965 -3.785 1.00 62.66 199 VAL A C 1
ATOM 1472 O O . VAL A 1 199 ? -9.686 6.638 -3.171 1.00 62.66 199 VAL A O 1
ATOM 1475 N N . PRO A 1 200 ? -7.754 6.044 -4.149 1.00 69.25 200 PRO A N 1
ATOM 1476 C CA . PRO A 1 200 ? -7.771 4.669 -3.659 1.00 69.25 200 PRO A CA 1
ATOM 1477 C C . PRO A 1 200 ? -7.985 4.582 -2.141 1.00 69.25 200 PRO A C 1
ATOM 1479 O O . PRO A 1 200 ? -7.226 5.139 -1.342 1.00 69.25 200 PRO A O 1
ATOM 1482 N N . ALA A 1 201 ? -8.999 3.819 -1.724 1.00 70.62 201 ALA A N 1
ATOM 1483 C CA . ALA A 1 201 ? -9.383 3.699 -0.316 1.00 70.62 201 ALA A CA 1
ATOM 1484 C C . ALA A 1 201 ? -8.254 3.170 0.598 1.00 70.62 201 ALA A C 1
ATOM 1486 O O . ALA A 1 201 ? -8.282 3.417 1.802 1.00 70.62 201 ALA A O 1
ATOM 1487 N N . SER A 1 202 ? -7.258 2.468 0.043 1.00 70.25 202 SER A N 1
ATOM 1488 C CA . SER A 1 202 ? -6.045 1.999 0.731 1.00 70.25 202 SER A CA 1
ATOM 1489 C C . SER A 1 202 ? -5.130 3.141 1.198 1.00 70.25 202 SER A C 1
ATOM 1491 O O . SER A 1 202 ? -4.642 3.106 2.331 1.00 70.25 202 SER A O 1
ATOM 1493 N N . LEU A 1 203 ? -4.935 4.175 0.370 1.00 71.62 203 LEU A N 1
ATOM 1494 C CA . LEU A 1 203 ? -4.120 5.352 0.700 1.00 7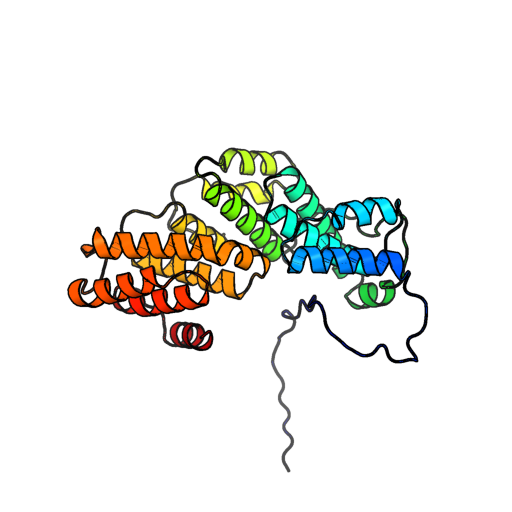1.62 203 LEU A CA 1
ATOM 1495 C C . LEU A 1 203 ? -4.750 6.130 1.861 1.00 71.62 203 LEU A C 1
ATOM 1497 O O . LEU A 1 203 ? -4.109 6.363 2.887 1.00 71.62 203 LEU A O 1
ATOM 1501 N N . ALA A 1 204 ? -6.040 6.453 1.732 1.00 74.25 204 ALA A N 1
ATOM 1502 C CA . ALA A 1 204 ? -6.795 7.163 2.760 1.00 74.25 204 ALA A CA 1
ATOM 1503 C C . ALA A 1 204 ? -6.834 6.390 4.090 1.00 74.25 204 ALA A C 1
ATOM 1505 O O . ALA A 1 204 ? -6.578 6.950 5.157 1.00 74.25 204 ALA A O 1
ATOM 1506 N N . ALA A 1 205 ? -7.088 5.080 4.027 1.00 78.62 205 ALA A N 1
ATOM 1507 C CA . ALA A 1 205 ? -7.075 4.209 5.194 1.00 78.62 205 ALA A CA 1
ATOM 1508 C C . ALA A 1 205 ? -5.712 4.166 5.893 1.00 78.62 205 ALA A C 1
ATOM 1510 O O . ALA A 1 205 ? -5.657 4.162 7.122 1.00 78.62 205 ALA A O 1
ATOM 1511 N N . THR A 1 206 ? -4.607 4.164 5.145 1.00 79.81 206 THR A N 1
ATOM 1512 C CA . THR A 1 206 ? -3.287 4.074 5.778 1.00 79.81 206 THR A CA 1
ATOM 1513 C C . THR A 1 206 ? -2.847 5.390 6.403 1.00 79.81 206 THR A C 1
ATOM 1515 O O . THR A 1 206 ? -2.324 5.381 7.521 1.00 79.81 206 THR A O 1
ATOM 1518 N N . ALA A 1 207 ? -3.171 6.527 5.782 1.00 76.38 207 ALA A N 1
ATOM 1519 C CA . ALA A 1 207 ? -3.002 7.833 6.412 1.00 76.38 207 ALA A CA 1
ATOM 1520 C C . ALA A 1 207 ? -3.755 7.918 7.762 1.00 76.38 207 ALA A C 1
ATOM 1522 O O . ALA A 1 207 ? -3.175 8.362 8.755 1.00 76.38 207 ALA A O 1
ATOM 1523 N N . LEU A 1 208 ? -4.985 7.383 7.836 1.00 77.44 208 LEU A N 1
ATOM 1524 C CA . LEU A 1 208 ? -5.788 7.290 9.069 1.00 77.44 208 LEU A CA 1
ATOM 1525 C C . LEU A 1 208 ? -5.187 6.384 10.163 1.00 77.44 208 LEU A C 1
ATOM 1527 O O . LEU A 1 208 ? -5.510 6.565 11.332 1.00 77.44 208 LEU A O 1
ATOM 1531 N N . ILE A 1 209 ? -4.323 5.418 9.838 1.00 82.44 209 ILE A N 1
ATOM 1532 C CA . ILE A 1 209 ? -3.640 4.569 10.839 1.00 82.44 209 ILE A CA 1
ATOM 1533 C C . ILE A 1 209 ? -2.297 5.159 11.288 1.00 82.44 209 ILE A C 1
ATOM 1535 O O . ILE A 1 209 ? -1.871 4.984 12.439 1.00 82.44 209 ILE A O 1
ATOM 1539 N N . ILE A 1 210 ? -1.617 5.868 10.389 1.00 79.38 210 ILE A N 1
ATOM 1540 C CA . ILE A 1 210 ? -0.346 6.527 10.680 1.00 79.38 210 ILE A CA 1
ATOM 1541 C C . ILE A 1 210 ? -0.588 7.784 11.524 1.00 79.38 210 ILE A C 1
ATOM 1543 O O . ILE A 1 210 ? -0.027 7.880 12.620 1.00 79.38 210 ILE A O 1
ATOM 1547 N N . ARG A 1 211 ? -1.459 8.700 11.076 1.00 75.25 211 ARG A N 1
ATOM 1548 C CA . ARG A 1 211 ? -1.872 9.911 11.811 1.00 75.25 211 ARG A CA 1
ATOM 1549 C C . ARG A 1 211 ? -3.383 9.878 12.106 1.00 75.25 211 ARG A C 1
ATOM 1551 O O . ARG A 1 211 ? -4.150 10.580 11.447 1.00 75.25 211 ARG A O 1
ATOM 1558 N N . PRO A 1 212 ? -3.829 9.059 13.078 1.00 70.19 212 PRO A N 1
ATOM 1559 C CA . PRO A 1 212 ? -5.245 8.905 13.387 1.00 70.19 212 PRO A CA 1
ATOM 1560 C C . PRO A 1 212 ? -5.860 10.198 13.939 1.00 70.19 212 PRO A C 1
ATOM 1562 O O . PRO A 1 212 ? -5.271 10.820 14.830 1.00 70.19 212 PRO A O 1
ATOM 1565 N N . PRO A 1 213 ? -7.069 10.582 13.488 1.00 66.00 213 PRO A N 1
ATOM 1566 C CA . PRO A 1 213 ? -7.857 11.590 14.180 1.00 66.00 213 PRO A CA 1
ATOM 1567 C C . PRO A 1 213 ? -8.230 11.081 15.577 1.00 66.00 213 PRO A C 1
ATOM 1569 O O . PRO A 1 213 ? -8.461 9.889 15.800 1.00 66.00 213 PRO A O 1
ATOM 1572 N N . VAL A 1 214 ? -8.260 11.992 16.548 1.00 70.19 214 VAL A N 1
ATOM 1573 C CA . VAL A 1 214 ? -8.401 11.629 17.961 1.00 70.19 214 VAL A CA 1
ATOM 1574 C C . VAL A 1 214 ? -9.796 11.067 18.242 1.00 70.19 214 VAL A C 1
ATOM 1576 O O . VAL A 1 214 ? -10.782 11.796 18.233 1.00 70.19 214 VAL A O 1
ATOM 1579 N N . GLY A 1 215 ? -9.856 9.778 18.583 1.00 69.62 215 GLY A N 1
ATOM 1580 C CA . GLY A 1 215 ? -11.013 9.177 19.248 1.00 69.62 215 GLY A CA 1
ATOM 1581 C C . GLY A 1 215 ? -12.180 8.744 18.357 1.00 69.62 215 GLY A C 1
ATOM 1582 O O . GLY A 1 215 ? -13.234 8.448 18.906 1.00 69.62 215 GLY A O 1
ATOM 1583 N N . ASP A 1 216 ? -12.034 8.654 17.032 1.00 85.38 216 ASP A N 1
ATOM 1584 C CA . ASP A 1 216 ? -13.090 8.093 16.172 1.00 85.38 216 ASP A CA 1
ATOM 1585 C C . ASP A 1 216 ? -12.897 6.580 15.951 1.00 85.38 216 ASP A C 1
ATOM 1587 O O . ASP A 1 216 ? -12.070 6.131 15.152 1.00 85.38 216 ASP A O 1
ATOM 1591 N N . ALA A 1 217 ? -13.684 5.776 16.671 1.00 87.56 217 ALA A N 1
ATOM 1592 C CA . ALA A 1 217 ? -13.652 4.318 16.573 1.00 87.56 217 ALA A CA 1
ATOM 1593 C C . ALA A 1 217 ? -14.218 3.785 15.245 1.00 87.56 217 ALA A C 1
ATOM 1595 O O . ALA A 1 217 ? -13.781 2.740 14.759 1.00 87.56 217 ALA A O 1
ATOM 1596 N N . SER A 1 218 ? -15.180 4.485 14.646 1.00 87.75 218 SER A N 1
ATOM 1597 C CA . SER A 1 218 ? -15.828 4.068 13.400 1.00 87.75 218 SER A CA 1
ATOM 1598 C C . SER A 1 218 ? -14.927 4.322 12.197 1.00 87.75 218 SER A C 1
ATOM 1600 O O . SER A 1 218 ? -14.814 3.475 11.309 1.00 87.75 218 SER A O 1
ATOM 1602 N N . LEU A 1 219 ? -14.214 5.446 12.205 1.00 86.25 219 LEU A N 1
ATOM 1603 C CA . LEU A 1 219 ? -13.193 5.763 11.217 1.00 86.25 219 LEU A CA 1
ATOM 1604 C C . LEU A 1 219 ? -11.965 4.850 11.366 1.00 86.25 219 LEU A C 1
ATOM 1606 O O . LEU A 1 219 ? -11.447 4.362 10.362 1.00 86.25 219 LEU A O 1
ATOM 1610 N N . LEU A 1 220 ? -11.568 4.513 12.603 1.00 89.00 220 LEU A N 1
ATOM 1611 C CA . LEU A 1 220 ? -10.548 3.492 12.864 1.00 89.00 220 LEU A CA 1
ATOM 1612 C C . LEU A 1 220 ? -10.973 2.105 12.346 1.00 89.00 220 LEU A C 1
ATOM 1614 O O . LEU A 1 220 ? -10.147 1.405 11.760 1.00 89.00 220 LEU A O 1
ATOM 1618 N N . MET A 1 221 ? -12.242 1.708 12.505 1.00 91.12 221 MET A N 1
ATOM 1619 C CA . MET A 1 221 ? -12.786 0.466 11.931 1.00 91.12 221 MET A CA 1
ATOM 1620 C C . MET A 1 221 ? -12.715 0.468 10.404 1.00 91.12 221 MET A C 1
ATOM 1622 O O . MET A 1 221 ? -12.205 -0.490 9.822 1.00 91.12 221 MET A O 1
ATOM 1626 N N . LEU A 1 222 ? -13.173 1.543 9.756 1.00 88.50 222 LEU A N 1
ATOM 1627 C CA . LEU A 1 222 ? -13.129 1.671 8.300 1.00 88.50 222 LEU A CA 1
ATOM 1628 C C . LEU A 1 222 ? -11.689 1.585 7.773 1.00 88.50 222 LEU A C 1
ATOM 1630 O O . LEU A 1 222 ? -11.414 0.795 6.871 1.00 88.50 222 LEU A O 1
ATOM 1634 N N . ALA A 1 223 ? -10.762 2.334 8.376 1.00 88.88 223 ALA A N 1
ATOM 1635 C CA . ALA A 1 223 ? -9.348 2.3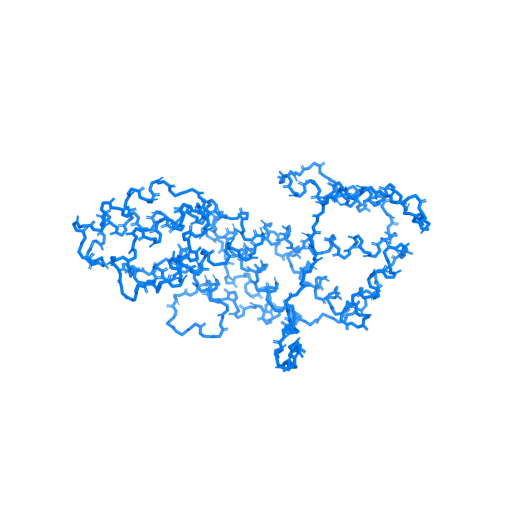12 8.017 1.00 88.88 223 ALA A CA 1
ATOM 1636 C C . ALA A 1 223 ? -8.725 0.917 8.206 1.00 88.88 223 ALA A C 1
ATOM 1638 O O . ALA A 1 223 ? -8.090 0.378 7.300 1.00 88.88 223 ALA A O 1
ATOM 1639 N N . SER A 1 224 ? -8.973 0.287 9.357 1.00 91.75 224 SER A N 1
ATOM 1640 C CA . SER A 1 224 ? -8.456 -1.050 9.664 1.00 91.75 224 SER A CA 1
ATOM 1641 C C . SER A 1 224 ? -8.999 -2.117 8.699 1.00 91.75 224 SER A C 1
ATOM 1643 O O . SER A 1 224 ? -8.249 -2.997 8.278 1.00 91.75 224 SER A O 1
ATOM 1645 N N . PHE A 1 225 ? -10.277 -2.030 8.306 1.00 90.44 225 PHE A N 1
ATOM 1646 C CA . PHE A 1 225 ? -10.886 -2.929 7.322 1.00 90.44 225 PHE A CA 1
ATOM 1647 C C . PHE A 1 225 ? -10.308 -2.726 5.915 1.00 90.44 225 PHE A C 1
ATOM 1649 O O . PHE A 1 225 ? -9.942 -3.702 5.264 1.00 90.44 225 PHE A O 1
ATOM 1656 N N . ARG A 1 226 ? -10.155 -1.477 5.458 1.00 88.12 226 ARG A N 1
ATOM 1657 C CA . ARG A 1 226 ? -9.564 -1.173 4.144 1.00 88.12 226 ARG A CA 1
ATOM 1658 C C . ARG A 1 226 ? -8.099 -1.602 4.038 1.00 88.12 226 ARG A C 1
ATOM 1660 O O . ARG A 1 226 ? -7.703 -2.110 2.994 1.00 88.12 226 ARG A O 1
ATOM 1667 N N . ILE A 1 227 ? -7.310 -1.472 5.107 1.00 89.88 227 ILE A N 1
ATOM 1668 C CA . ILE A 1 227 ? -5.941 -2.015 5.146 1.00 89.88 227 ILE A CA 1
ATOM 1669 C C . ILE A 1 227 ? -5.957 -3.542 5.138 1.00 89.88 227 ILE A C 1
ATOM 1671 O O . ILE A 1 227 ? -5.148 -4.149 4.447 1.00 89.88 227 ILE A O 1
ATOM 1675 N N . TRP A 1 228 ? -6.885 -4.183 5.852 1.00 90.88 228 TRP A N 1
ATOM 1676 C CA . TRP A 1 228 ? -7.034 -5.635 5.780 1.00 90.88 228 TRP A CA 1
ATOM 1677 C C . TRP A 1 228 ? -7.376 -6.103 4.351 1.00 90.88 228 TRP A C 1
ATOM 1679 O O . TRP A 1 228 ? -6.702 -6.998 3.847 1.00 90.88 228 TRP A O 1
ATOM 1689 N N . GLU A 1 229 ? -8.316 -5.451 3.652 1.00 88.19 229 GLU A N 1
ATOM 1690 C CA . GLU A 1 229 ? -8.605 -5.724 2.230 1.00 88.19 229 GLU A CA 1
ATOM 1691 C C . GLU A 1 229 ? -7.385 -5.493 1.323 1.00 88.19 229 GLU A C 1
ATOM 1693 O O . GLU A 1 229 ? -7.143 -6.260 0.392 1.00 88.19 229 GLU A O 1
ATOM 1698 N N . TRP A 1 230 ? -6.613 -4.437 1.580 1.00 88.25 230 TRP A N 1
ATOM 1699 C CA . TRP A 1 230 ? -5.408 -4.108 0.820 1.00 88.25 230 TRP A CA 1
ATOM 1700 C C . TRP A 1 230 ? -4.321 -5.181 0.985 1.00 88.25 230 TRP A C 1
ATOM 1702 O O . TRP A 1 230 ? -3.793 -5.685 -0.005 1.00 88.25 230 TRP A O 1
ATOM 1712 N N . LEU A 1 231 ? -4.079 -5.624 2.222 1.00 88.00 231 LEU A N 1
ATOM 1713 C CA . LEU A 1 231 ? -3.174 -6.729 2.555 1.00 88.00 231 LEU A CA 1
ATOM 1714 C C . LEU A 1 231 ? -3.681 -8.100 2.066 1.00 88.00 231 LEU A C 1
ATOM 1716 O O . LEU A 1 231 ? -2.898 -9.048 1.995 1.00 88.00 231 LEU A O 1
ATOM 1720 N N . GLU A 1 232 ? -4.973 -8.263 1.765 1.00 85.62 232 GLU A N 1
ATOM 1721 C CA . GLU A 1 232 ? -5.491 -9.453 1.070 1.00 85.62 232 GLU A CA 1
ATOM 1722 C C . GLU A 1 232 ? -5.125 -9.441 -0.425 1.00 85.62 232 GLU A C 1
ATOM 1724 O O . GLU A 1 232 ? -4.862 -10.505 -0.986 1.00 85.62 232 GLU A O 1
ATOM 1729 N N . ARG A 1 233 ? -5.055 -8.259 -1.058 1.00 84.06 233 ARG A N 1
ATOM 1730 C CA . ARG A 1 233 ? -4.912 -8.099 -2.519 1.00 84.06 233 ARG A CA 1
ATOM 1731 C C . ARG A 1 233 ? -3.476 -7.862 -3.007 1.00 84.06 233 ARG A C 1
ATOM 1733 O O . ARG A 1 233 ? -3.112 -8.424 -4.035 1.00 84.06 233 ARG A O 1
ATOM 1740 N N . SER A 1 234 ? -2.662 -7.067 -2.306 1.00 82.69 234 SER A N 1
ATOM 1741 C CA . SER A 1 234 ? -1.288 -6.739 -2.734 1.00 82.69 234 SER A CA 1
ATOM 1742 C C . SER A 1 234 ? -0.241 -7.633 -2.058 1.00 82.69 234 SER A C 1
ATOM 1744 O O . SER A 1 234 ? -0.129 -7.681 -0.832 1.00 82.69 234 SER A O 1
ATOM 1746 N N . ILE A 1 235 ? 0.564 -8.333 -2.867 1.00 80.25 235 ILE A N 1
ATOM 1747 C CA . ILE A 1 235 ? 1.706 -9.137 -2.395 1.00 80.25 235 ILE A CA 1
ATOM 1748 C C . ILE A 1 235 ? 2.780 -8.228 -1.779 1.00 80.25 235 ILE A C 1
ATOM 1750 O O . ILE A 1 235 ? 3.341 -8.561 -0.734 1.00 80.25 235 ILE A O 1
ATOM 1754 N N . THR A 1 236 ? 3.018 -7.065 -2.382 1.00 80.19 236 THR A N 1
ATOM 1755 C CA . THR A 1 236 ? 3.996 -6.075 -1.922 1.00 80.19 236 THR A CA 1
ATOM 1756 C C . THR A 1 236 ? 3.589 -5.499 -0.568 1.00 80.19 236 THR A C 1
ATOM 1758 O O . THR A 1 236 ? 4.383 -5.515 0.373 1.00 80.19 236 THR A O 1
ATOM 1761 N N . ALA A 1 237 ? 2.322 -5.093 -0.416 1.00 83.69 237 ALA A N 1
ATOM 1762 C CA . ALA A 1 237 ? 1.798 -4.551 0.838 1.00 83.69 237 ALA A CA 1
ATOM 1763 C C . ALA A 1 237 ? 1.886 -5.552 2.001 1.00 83.69 237 ALA A C 1
ATOM 1765 O O . ALA A 1 237 ? 2.148 -5.156 3.138 1.00 83.69 237 ALA A O 1
ATOM 1766 N N . ARG A 1 238 ? 1.751 -6.863 1.741 1.00 85.75 238 ARG A N 1
ATOM 1767 C CA . ARG A 1 238 ? 1.910 -7.906 2.774 1.00 85.75 238 ARG A CA 1
ATOM 1768 C C . ARG A 1 238 ? 3.282 -7.913 3.443 1.00 85.75 238 ARG A C 1
ATOM 1770 O O . ARG A 1 238 ? 3.379 -8.352 4.583 1.00 85.75 238 ARG A O 1
ATOM 1777 N N . ARG A 1 239 ? 4.330 -7.378 2.810 1.00 84.44 239 ARG A N 1
ATOM 1778 C CA . ARG A 1 239 ? 5.651 -7.218 3.449 1.00 84.44 239 ARG A CA 1
ATOM 1779 C C . ARG A 1 239 ? 5.647 -6.185 4.584 1.00 84.44 239 ARG A C 1
ATOM 1781 O O . ARG A 1 239 ? 6.544 -6.199 5.419 1.00 84.44 239 ARG A O 1
ATOM 1788 N N . LEU A 1 240 ? 4.616 -5.339 4.656 1.00 86.38 240 LEU A N 1
ATOM 1789 C CA . LEU A 1 240 ? 4.367 -4.393 5.745 1.00 86.38 240 LEU A CA 1
ATOM 1790 C C . LEU A 1 240 ? 3.382 -4.938 6.803 1.00 86.38 240 LEU A C 1
ATOM 1792 O O . LEU A 1 240 ? 3.075 -4.226 7.762 1.00 86.38 240 LEU A O 1
ATOM 1796 N N . GLU A 1 241 ? 2.864 -6.171 6.656 1.00 90.06 241 GLU A N 1
ATOM 1797 C CA . GLU A 1 241 ? 1.696 -6.640 7.424 1.00 90.06 241 GLU A CA 1
ATOM 1798 C C . GLU A 1 241 ? 1.906 -6.628 8.940 1.00 90.06 241 GLU A C 1
ATOM 1800 O O . GLU A 1 241 ? 0.978 -6.291 9.670 1.00 90.06 241 GLU A O 1
ATOM 1805 N N . SER A 1 242 ? 3.105 -6.963 9.421 1.00 87.00 242 SER A N 1
ATOM 1806 C CA . SER A 1 242 ? 3.397 -7.061 10.855 1.00 87.00 242 SER A CA 1
ATOM 1807 C C . SER A 1 242 ? 3.456 -5.689 11.524 1.00 87.00 242 SER A C 1
ATOM 1809 O O . SER A 1 242 ? 2.877 -5.485 12.592 1.00 87.00 242 SER A O 1
ATOM 1811 N N . VAL A 1 243 ? 4.088 -4.718 10.860 1.00 87.69 243 VAL A N 1
ATOM 1812 C CA . VAL A 1 243 ? 4.206 -3.338 11.346 1.00 87.69 243 VAL A CA 1
ATOM 1813 C C . VAL A 1 243 ? 2.846 -2.635 11.297 1.00 87.69 243 VAL A C 1
ATOM 1815 O O . VAL A 1 243 ? 2.455 -1.984 12.267 1.00 87.69 243 VAL A O 1
ATOM 1818 N N . LEU A 1 244 ? 2.080 -2.824 10.215 1.00 90.56 244 LEU A N 1
ATOM 1819 C CA . LEU A 1 244 ? 0.718 -2.295 10.092 1.00 90.56 244 LEU A CA 1
ATOM 1820 C C . LEU A 1 244 ? -0.239 -2.928 11.110 1.00 90.56 244 LEU A C 1
ATOM 1822 O O . LEU A 1 244 ? -0.958 -2.200 11.794 1.00 90.56 244 LEU A O 1
ATOM 1826 N N . ALA A 1 245 ? -0.224 -4.255 11.270 1.00 91.44 245 ALA A N 1
ATOM 1827 C CA . ALA A 1 245 ? -1.047 -4.947 12.261 1.00 91.44 245 ALA A CA 1
ATOM 1828 C C . ALA A 1 245 ? -0.722 -4.474 13.687 1.00 91.44 245 ALA A C 1
ATOM 1830 O O . ALA A 1 245 ? -1.642 -4.135 14.432 1.00 91.44 245 ALA A O 1
ATOM 1831 N N . GLY A 1 246 ? 0.564 -4.354 14.039 1.00 90.50 246 GLY A N 1
ATOM 1832 C CA . GLY A 1 246 ? 1.002 -3.815 15.330 1.00 90.50 246 GLY A CA 1
ATOM 1833 C C . GLY A 1 246 ? 0.573 -2.360 15.554 1.00 90.50 246 GLY A C 1
ATOM 1834 O O . GLY A 1 246 ? 0.084 -2.017 16.633 1.00 90.50 246 GLY A O 1
ATOM 1835 N N . ARG A 1 247 ? 0.670 -1.499 14.528 1.00 91.12 247 ARG A N 1
ATOM 1836 C CA . ARG A 1 247 ? 0.198 -0.104 14.600 1.00 91.12 247 ARG A CA 1
ATOM 1837 C C . ARG A 1 247 ? -1.315 -0.032 14.820 1.00 91.12 247 ARG A C 1
ATOM 1839 O O . ARG A 1 247 ? -1.754 0.719 15.687 1.00 91.12 247 ARG A O 1
ATOM 1846 N N . ILE A 1 248 ? -2.100 -0.826 14.090 1.00 92.62 248 ILE A N 1
ATOM 1847 C CA . ILE A 1 248 ? -3.563 -0.890 14.238 1.00 92.62 248 ILE A CA 1
ATOM 1848 C C . ILE A 1 248 ? -3.950 -1.424 15.626 1.00 92.62 248 ILE A C 1
ATOM 1850 O O . ILE A 1 248 ? -4.796 -0.836 16.301 1.00 92.62 248 ILE A O 1
ATOM 1854 N N . ALA A 1 249 ? -3.294 -2.488 16.094 1.00 93.44 249 ALA A N 1
ATOM 1855 C CA . ALA A 1 249 ? -3.501 -3.054 17.425 1.00 93.44 249 ALA A CA 1
ATOM 1856 C C . ALA A 1 249 ? -3.216 -2.043 18.547 1.00 93.44 249 ALA A C 1
ATOM 1858 O O . ALA A 1 249 ? -3.982 -1.956 19.511 1.00 93.44 249 ALA A O 1
ATOM 1859 N N . ALA A 1 250 ? -2.164 -1.230 18.404 1.00 91.38 250 ALA A N 1
ATOM 1860 C CA . ALA A 1 250 ? -1.853 -0.155 19.340 1.00 91.38 250 ALA A CA 1
ATOM 1861 C C . ALA A 1 250 ? -2.957 0.919 19.381 1.00 91.38 250 ALA A C 1
ATOM 1863 O O . ALA A 1 250 ? -3.333 1.350 20.472 1.00 91.38 250 ALA A O 1
ATOM 1864 N N . GLN A 1 251 ? -3.528 1.307 18.231 1.00 90.88 251 GLN A N 1
ATOM 1865 C CA . GLN A 1 251 ? -4.642 2.266 18.187 1.00 90.88 251 GLN A CA 1
ATOM 1866 C C . GLN A 1 251 ? -5.910 1.714 18.847 1.00 90.88 251 GLN A C 1
ATOM 1868 O O . GLN A 1 251 ? -6.508 2.386 19.687 1.00 90.88 251 GLN A O 1
ATOM 1873 N N . TRP A 1 252 ? -6.286 0.468 18.545 1.00 93.19 252 TRP A N 1
ATOM 1874 C CA . TRP A 1 252 ? -7.431 -0.186 19.188 1.00 93.19 252 TRP A CA 1
ATOM 1875 C C . TRP A 1 252 ? -7.245 -0.367 20.696 1.00 93.19 252 TRP A C 1
ATOM 1877 O O . TRP A 1 252 ? -8.189 -0.148 21.456 1.00 93.19 252 TRP A O 1
ATOM 1887 N N . SER A 1 253 ? -6.030 -0.700 21.141 1.00 92.50 253 SER A N 1
ATOM 1888 C CA . SER A 1 253 ? -5.692 -0.785 22.569 1.00 92.50 253 SER A CA 1
ATOM 1889 C C . SER A 1 253 ? -5.819 0.578 23.248 1.00 92.50 253 SER A C 1
ATOM 1891 O O . SER A 1 253 ? -6.511 0.700 24.255 1.00 92.50 253 SER A O 1
ATOM 1893 N N . HIS A 1 254 ? -5.233 1.627 22.658 1.00 90.50 254 HIS A N 1
ATOM 1894 C CA . HIS A 1 254 ? -5.340 2.996 23.166 1.00 90.50 254 HIS A CA 1
ATOM 1895 C C . HIS A 1 254 ? -6.800 3.448 23.292 1.00 90.50 254 HIS A C 1
ATOM 1897 O O . HIS A 1 254 ? -7.188 4.030 24.305 1.00 90.50 254 HIS A O 1
ATOM 1903 N N . LEU A 1 255 ? -7.626 3.146 22.290 1.00 89.88 255 LEU A N 1
ATOM 1904 C CA . LEU A 1 255 ? -9.037 3.506 22.284 1.00 89.88 255 LEU A CA 1
ATOM 1905 C C . LEU A 1 255 ? -9.807 2.747 23.386 1.00 89.88 255 LEU A C 1
ATOM 1907 O O . LEU A 1 255 ? -10.531 3.364 24.169 1.00 89.88 255 LEU A O 1
ATOM 1911 N N . ALA A 1 256 ? -9.566 1.441 23.530 1.00 90.00 256 ALA A N 1
ATOM 1912 C CA . ALA A 1 256 ? -10.170 0.601 24.564 1.00 90.00 256 ALA A CA 1
ATOM 1913 C C . ALA A 1 256 ? -9.703 0.914 26.004 1.00 90.00 256 ALA A C 1
ATOM 1915 O O . ALA A 1 256 ? -10.457 0.671 26.947 1.00 90.00 256 ALA A O 1
ATOM 1916 N N . ASP A 1 257 ? -8.497 1.455 26.198 1.00 87.75 257 ASP A N 1
ATOM 1917 C CA . ASP A 1 257 ? -7.978 1.830 27.522 1.00 87.75 257 ASP A CA 1
ATOM 1918 C C . ASP A 1 257 ? -8.243 3.298 27.901 1.00 87.75 257 ASP A C 1
ATOM 1920 O O . ASP A 1 257 ? -8.474 3.581 29.075 1.00 87.75 257 ASP A O 1
ATOM 1924 N N . ARG A 1 258 ? -8.207 4.242 26.946 1.00 80.69 258 ARG A N 1
ATOM 1925 C CA . ARG A 1 258 ? -8.209 5.694 27.234 1.00 80.69 258 ARG A CA 1
ATOM 1926 C C . ARG A 1 258 ? -9.334 6.500 26.592 1.00 80.69 258 ARG A C 1
ATOM 1928 O O . ARG A 1 258 ? -9.679 7.550 27.122 1.00 80.69 258 ARG A O 1
ATOM 1935 N N . ALA A 1 259 ? -9.922 6.034 25.492 1.00 71.75 259 ALA A N 1
ATOM 1936 C CA . ALA A 1 259 ? -10.989 6.744 24.775 1.00 71.75 259 ALA A CA 1
ATOM 1937 C C . ALA A 1 259 ? -12.309 5.956 24.785 1.00 71.75 259 ALA A C 1
ATOM 1939 O O . ALA A 1 259 ? -13.051 5.949 23.807 1.00 71.75 259 ALA A O 1
ATOM 1940 N N . GLN A 1 260 ? -12.616 5.292 25.905 1.00 72.31 260 GLN A N 1
ATOM 1941 C CA . GLN A 1 260 ? -13.735 4.349 26.017 1.00 72.31 260 GLN A CA 1
ATOM 1942 C C . GLN A 1 260 ? -15.095 4.928 25.601 1.00 72.31 260 GLN A C 1
ATOM 1944 O O . GLN A 1 260 ? -15.909 4.186 25.070 1.00 72.31 260 GLN A O 1
ATOM 1949 N N . PHE A 1 261 ? -15.340 6.232 25.759 1.00 76.50 261 PHE A N 1
ATOM 1950 C CA . PHE A 1 261 ? -16.586 6.877 25.314 1.00 76.50 261 PHE A CA 1
ATOM 1951 C C . PHE A 1 261 ? -16.819 6.836 23.793 1.00 76.50 261 PHE A C 1
ATOM 1953 O O . PHE A 1 261 ? -17.957 6.982 23.357 1.00 76.50 261 PHE A O 1
ATOM 1960 N N . ALA A 1 262 ? -15.776 6.600 22.991 1.00 79.88 262 ALA A N 1
ATOM 1961 C CA . ALA A 1 262 ? -15.897 6.358 21.554 1.00 79.88 262 ALA A CA 1
ATOM 1962 C C . ALA A 1 262 ? -16.387 4.937 21.216 1.00 79.88 262 ALA A C 1
ATOM 1964 O O . ALA A 1 262 ? -16.809 4.681 20.089 1.00 79.88 262 ALA A O 1
ATOM 1965 N N . LEU A 1 263 ? -16.344 4.006 22.178 1.00 87.50 263 LEU A N 1
ATOM 1966 C CA . LEU A 1 263 ? -16.869 2.653 22.023 1.00 87.50 263 LEU A CA 1
ATOM 1967 C C . LEU A 1 263 ? -18.320 2.564 22.492 1.00 87.50 263 LEU A C 1
ATOM 1969 O O . LEU A 1 263 ? -18.729 3.096 23.524 1.00 87.50 263 LEU A O 1
ATOM 1973 N N . ARG A 1 264 ? -19.100 1.765 21.774 1.00 88.06 264 ARG A N 1
ATOM 1974 C CA . ARG A 1 264 ? -20.411 1.305 22.223 1.00 88.06 264 ARG A CA 1
ATOM 1975 C C . ARG A 1 264 ? -20.222 0.212 23.274 1.00 88.06 264 ARG A C 1
ATOM 1977 O O . ARG A 1 264 ? -19.448 -0.728 23.084 1.00 88.06 264 ARG A O 1
ATOM 1984 N N . THR A 1 265 ? -20.942 0.360 24.389 1.00 88.44 265 THR A N 1
ATOM 1985 C CA . THR A 1 265 ? -20.913 -0.547 25.555 1.00 88.44 265 THR A CA 1
ATOM 1986 C C . THR A 1 265 ? -19.489 -0.954 25.982 1.00 88.44 265 THR A C 1
ATOM 1988 O O . THR A 1 265 ? -19.168 -2.143 25.947 1.00 88.44 265 THR A O 1
ATOM 1991 N N . PRO A 1 266 ? -18.624 -0.004 26.400 1.00 88.06 266 PRO A N 1
ATOM 1992 C CA . PRO A 1 266 ? -17.183 -0.245 26.566 1.00 88.06 266 PRO A CA 1
ATOM 1993 C C . PRO A 1 266 ? -16.861 -1.353 27.570 1.00 88.06 266 PRO A C 1
ATOM 1995 O O . PRO A 1 266 ? -15.934 -2.127 27.365 1.00 88.06 266 PRO A O 1
ATOM 1998 N N . VAL A 1 267 ? -17.676 -1.480 28.621 1.00 89.94 267 VAL A N 1
ATOM 1999 C CA . VAL A 1 267 ? -17.575 -2.539 29.641 1.00 89.94 267 VAL A CA 1
ATOM 2000 C C . VAL A 1 267 ? -17.628 -3.945 29.026 1.00 89.94 267 VAL A C 1
ATOM 2002 O O . VAL A 1 267 ? -16.953 -4.847 29.514 1.00 89.94 267 VAL A O 1
ATOM 2005 N N . LEU A 1 268 ? -18.395 -4.130 27.945 1.00 88.69 268 LEU A N 1
ATOM 2006 C CA . LEU A 1 268 ? -18.541 -5.410 27.246 1.00 88.69 268 LEU A CA 1
ATOM 2007 C C . LEU A 1 268 ? -17.510 -5.575 26.120 1.00 88.69 268 LEU A C 1
ATOM 2009 O O . LEU A 1 268 ? -16.995 -6.670 25.913 1.00 88.69 268 LEU A O 1
ATOM 2013 N N . THR A 1 269 ? -17.202 -4.498 25.393 1.00 91.69 269 THR A N 1
ATOM 2014 C CA . THR A 1 269 ? -16.413 -4.558 24.152 1.00 91.69 269 THR A CA 1
ATOM 2015 C C . THR A 1 269 ? -14.912 -4.344 24.362 1.00 91.69 269 THR A C 1
ATOM 2017 O O . THR A 1 269 ? -14.101 -5.054 23.765 1.00 91.69 269 THR A O 1
ATOM 2020 N N . ALA A 1 270 ? -14.504 -3.437 25.254 1.00 92.12 270 ALA A N 1
ATOM 2021 C CA . ALA A 1 270 ? -13.093 -3.139 25.512 1.00 92.12 270 ALA A CA 1
ATOM 2022 C C . ALA A 1 270 ? -12.264 -4.345 26.013 1.00 92.12 270 ALA A C 1
ATOM 2024 O O . ALA A 1 270 ? -11.095 -4.444 25.633 1.00 92.12 270 ALA A O 1
ATOM 2025 N N . PRO A 1 271 ? -12.784 -5.293 26.826 1.00 93.12 271 PRO A N 1
ATOM 2026 C CA . PRO A 1 271 ? -12.040 -6.506 27.177 1.00 93.12 271 PRO A CA 1
ATOM 2027 C C . PRO A 1 271 ? -11.696 -7.371 25.955 1.00 93.12 271 PRO A C 1
ATOM 2029 O O . PRO A 1 271 ? -10.544 -7.777 25.807 1.00 93.12 271 PRO A O 1
ATOM 2032 N N . ALA A 1 272 ? -12.659 -7.595 25.053 1.00 93.00 272 ALA A N 1
ATOM 2033 C CA . ALA A 1 272 ? -12.464 -8.399 23.846 1.00 93.00 272 ALA A CA 1
ATOM 2034 C C . ALA A 1 272 ? -11.491 -7.730 22.861 1.00 93.00 272 ALA A C 1
ATOM 2036 O O . ALA A 1 272 ? -10.584 -8.388 22.351 1.00 93.00 272 ALA A O 1
ATOM 2037 N N . ILE A 1 273 ? -11.626 -6.413 22.660 1.00 94.31 273 ILE A N 1
ATOM 2038 C CA . ILE A 1 273 ? -10.719 -5.615 21.820 1.00 94.31 273 ILE A CA 1
ATOM 2039 C C . ILE A 1 273 ? -9.282 -5.695 22.344 1.00 94.31 273 ILE A C 1
ATOM 2041 O O . ILE A 1 273 ? -8.367 -5.969 21.572 1.00 94.31 273 ILE A O 1
ATOM 2045 N N . ARG A 1 274 ? -9.066 -5.509 23.655 1.00 94.06 274 ARG A N 1
ATOM 2046 C CA . ARG A 1 274 ? -7.717 -5.546 24.249 1.00 94.06 274 ARG A CA 1
ATOM 2047 C C . ARG A 1 274 ? -7.075 -6.923 24.172 1.00 94.06 274 ARG A C 1
ATOM 2049 O O . ARG A 1 274 ? -5.869 -6.999 23.956 1.00 94.06 274 ARG A O 1
ATOM 2056 N N . GLN A 1 275 ? -7.851 -7.997 24.322 1.00 93.69 275 GLN A N 1
ATOM 2057 C CA . GLN A 1 275 ? -7.318 -9.343 24.131 1.00 93.69 275 GLN A CA 1
ATOM 2058 C C . GLN A 1 275 ? -6.918 -9.564 22.666 1.00 93.69 275 GLN A C 1
ATOM 2060 O O . GLN A 1 275 ? -5.761 -9.868 22.393 1.00 93.69 275 GLN A O 1
ATOM 2065 N N . ALA A 1 276 ? -7.823 -9.303 21.717 1.00 94.00 276 ALA A N 1
ATOM 2066 C CA . ALA A 1 276 ? -7.533 -9.485 20.296 1.00 94.00 276 ALA A CA 1
ATOM 2067 C C . ALA A 1 276 ? -6.370 -8.603 19.800 1.00 94.00 276 ALA A C 1
ATOM 2069 O O . ALA A 1 276 ? -5.591 -9.037 18.954 1.00 94.00 276 ALA A O 1
ATOM 2070 N N . ALA A 1 277 ? -6.212 -7.390 20.340 1.00 93.81 277 ALA A N 1
ATOM 2071 C CA . ALA A 1 277 ? -5.109 -6.496 20.000 1.00 93.81 277 ALA A CA 1
ATOM 2072 C C . ALA A 1 277 ? -3.747 -7.017 20.491 1.00 93.81 277 ALA A C 1
ATOM 2074 O O . ALA A 1 277 ? -2.771 -6.922 19.753 1.00 93.81 277 ALA A O 1
ATOM 2075 N N . ARG A 1 278 ? -3.668 -7.628 21.684 1.00 92.25 278 ARG A N 1
ATOM 2076 C CA . ARG A 1 278 ? -2.434 -8.288 22.164 1.00 92.25 278 ARG A CA 1
ATOM 2077 C C . ARG A 1 278 ? -2.007 -9.441 21.261 1.00 92.25 278 ARG A C 1
ATOM 2079 O O . ARG A 1 278 ? -0.819 -9.621 21.023 1.00 92.25 278 ARG A O 1
ATOM 2086 N N . ASP A 1 279 ? -2.983 -10.171 20.731 1.00 90.19 279 ASP A N 1
ATOM 2087 C CA . ASP A 1 279 ? -2.769 -11.325 19.856 1.00 90.19 279 ASP A CA 1
ATOM 2088 C C . ASP A 1 279 ? -2.577 -10.923 18.371 1.00 90.19 279 ASP A C 1
ATOM 2090 O O . ASP A 1 279 ? -2.511 -11.787 17.492 1.00 90.19 279 ASP A O 1
ATOM 2094 N N . THR A 1 280 ? -2.516 -9.619 18.057 1.00 91.69 280 THR A N 1
ATOM 2095 C CA . THR A 1 280 ? -2.446 -9.105 16.680 1.00 91.69 280 THR A CA 1
ATOM 2096 C C . THR A 1 280 ? -1.011 -8.841 16.220 1.00 91.69 280 THR A C 1
ATOM 2098 O O . THR A 1 280 ? -0.409 -7.826 16.553 1.00 91.69 280 THR A O 1
ATOM 2101 N N . VAL A 1 281 ? -0.501 -9.746 15.377 1.00 85.12 281 VAL A N 1
ATOM 2102 C CA . VAL A 1 281 ? 0.858 -9.707 14.793 1.00 85.12 281 VAL A CA 1
ATOM 2103 C C . VAL A 1 281 ? 0.900 -9.810 13.263 1.00 85.12 281 VAL A C 1
ATOM 2105 O O . VAL A 1 281 ? 1.919 -9.482 12.667 1.00 85.12 281 VAL A O 1
ATOM 2108 N N . HIS A 1 282 ? -0.179 -10.248 12.608 1.00 84.81 282 HIS A N 1
ATOM 2109 C CA . HIS A 1 282 ? -0.254 -10.414 11.149 1.00 84.81 282 HIS A CA 1
ATOM 2110 C C . HIS A 1 282 ? -1.688 -10.211 10.618 1.00 84.81 282 HIS A C 1
ATOM 2112 O O . HIS A 1 282 ? -2.652 -10.107 11.385 1.00 84.81 282 HIS A O 1
ATOM 2118 N N . ARG A 1 283 ? -1.881 -10.247 9.293 1.00 81.25 283 ARG A N 1
ATOM 2119 C CA . ARG A 1 283 ? -3.178 -9.990 8.632 1.00 81.25 283 ARG A CA 1
ATOM 2120 C C . ARG A 1 283 ? -4.354 -10.830 9.166 1.00 81.25 283 ARG A C 1
ATOM 2122 O O . ARG A 1 283 ? -5.422 -10.289 9.444 1.00 81.25 283 ARG A O 1
ATOM 2129 N N . ARG A 1 284 ? -4.163 -12.139 9.397 1.00 85.81 284 ARG A N 1
ATOM 2130 C CA . ARG A 1 284 ? -5.220 -13.022 9.954 1.00 85.81 284 ARG A CA 1
ATOM 2131 C C . ARG A 1 284 ? -5.676 -12.628 11.368 1.00 85.81 284 ARG A C 1
ATOM 2133 O O . ARG A 1 284 ? -6.863 -12.701 11.672 1.00 85.81 284 ARG A O 1
ATOM 2140 N N . SER A 1 285 ? -4.758 -12.205 12.241 1.00 89.44 285 SER A N 1
ATOM 2141 C CA . SER A 1 285 ? -5.085 -11.771 13.605 1.00 89.44 285 SER A CA 1
ATOM 2142 C C . SER A 1 285 ? -5.704 -10.372 13.613 1.00 89.44 285 SER A C 1
ATOM 2144 O O . SER A 1 285 ? -6.641 -10.144 14.370 1.00 89.44 285 SER A O 1
ATOM 2146 N N . LEU A 1 286 ? -5.293 -9.490 12.690 1.00 91.19 286 LEU A N 1
ATOM 2147 C CA . LEU A 1 286 ? -5.986 -8.223 12.434 1.00 91.19 286 LEU A CA 1
ATOM 2148 C C . LEU A 1 286 ? -7.464 -8.462 12.067 1.00 91.19 286 LEU A C 1
ATOM 2150 O O . LEU A 1 286 ? -8.341 -7.787 12.595 1.00 91.19 286 LEU A O 1
ATOM 2154 N N . GLY A 1 287 ? -7.766 -9.486 11.261 1.00 91.12 287 GLY A N 1
ATOM 2155 C CA . GLY A 1 287 ? -9.144 -9.925 11.010 1.00 91.12 287 GLY A CA 1
ATOM 2156 C C . GLY A 1 287 ? -9.919 -10.282 12.290 1.00 91.12 287 GLY A C 1
ATOM 2157 O O . GLY A 1 287 ? -11.067 -9.873 12.466 1.00 91.12 287 GLY A O 1
ATOM 2158 N N . ARG A 1 288 ? -9.289 -10.983 13.241 1.00 93.50 288 ARG A N 1
ATOM 2159 C CA . ARG A 1 288 ? -9.905 -11.300 14.546 1.00 93.50 288 ARG A CA 1
ATOM 2160 C C . ARG A 1 288 ? -10.132 -10.048 15.402 1.00 93.50 288 ARG A C 1
ATOM 2162 O O . ARG A 1 288 ? -11.180 -9.946 16.033 1.00 93.50 288 ARG A O 1
ATOM 2169 N N . LEU A 1 289 ? -9.208 -9.085 15.376 1.00 94.88 289 LEU A N 1
ATOM 2170 C CA . LEU A 1 289 ? -9.372 -7.779 16.023 1.00 94.88 289 LEU A CA 1
ATOM 2171 C C . LEU A 1 289 ? -10.559 -6.997 15.439 1.00 94.88 289 LEU A C 1
ATOM 2173 O O . LEU A 1 289 ? -11.369 -6.480 16.206 1.00 94.88 289 LEU A O 1
ATOM 2177 N N . LEU A 1 290 ? -10.730 -6.986 14.112 1.00 94.12 290 LEU A N 1
ATOM 2178 C CA . LEU A 1 290 ? -11.896 -6.373 13.459 1.00 94.12 290 LEU A CA 1
ATOM 2179 C C . LEU A 1 290 ? -13.212 -7.006 13.921 1.00 94.12 290 LEU A C 1
ATOM 2181 O O . LEU A 1 290 ? -14.161 -6.295 14.244 1.00 94.12 290 LEU A O 1
ATOM 2185 N N . LEU A 1 291 ? -13.266 -8.338 14.011 1.00 94.81 291 LEU A N 1
ATOM 2186 C CA . LEU A 1 291 ? -14.447 -9.046 14.511 1.00 94.81 291 LEU A CA 1
ATOM 2187 C C . LEU A 1 291 ? -14.727 -8.746 15.993 1.00 94.81 291 LEU A C 1
ATOM 2189 O O . LEU A 1 291 ? -15.886 -8.555 16.351 1.00 94.81 291 LEU A O 1
ATOM 2193 N N . ALA A 1 292 ? -13.696 -8.658 16.839 1.00 93.88 292 ALA A N 1
ATOM 2194 C CA . ALA A 1 292 ? -13.839 -8.314 18.257 1.00 93.88 292 ALA A CA 1
ATOM 2195 C C . ALA A 1 292 ? -14.285 -6.855 18.480 1.00 93.88 292 ALA A C 1
ATOM 2197 O O . ALA A 1 292 ? -15.032 -6.568 19.414 1.00 93.88 292 ALA A O 1
ATOM 2198 N N . ALA A 1 293 ? -13.853 -5.935 17.614 1.00 93.38 293 ALA A N 1
ATOM 2199 C CA . ALA A 1 293 ? -14.226 -4.523 17.660 1.00 93.38 293 ALA A CA 1
ATOM 2200 C C . ALA A 1 293 ? -15.573 -4.205 16.979 1.00 93.38 293 ALA A C 1
ATOM 2202 O O . ALA A 1 293 ? -16.133 -3.132 17.207 1.00 93.38 293 ALA A O 1
ATOM 2203 N N . ASN A 1 294 ? -16.115 -5.120 16.166 1.00 94.06 294 ASN A N 1
ATOM 2204 C CA . ASN A 1 294 ? -17.279 -4.890 15.302 1.00 94.06 294 ASN A CA 1
ATOM 2205 C C . ASN A 1 294 ? -18.505 -4.309 16.023 1.00 94.06 294 ASN A C 1
ATOM 2207 O O . ASN A 1 294 ? -19.139 -3.372 15.538 1.00 94.06 294 ASN A O 1
ATOM 2211 N N . ASP A 1 295 ? -18.851 -4.868 17.180 1.00 90.69 295 ASP A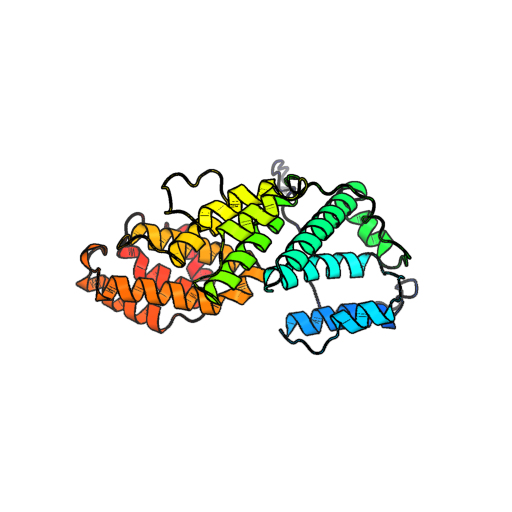 N 1
ATOM 2212 C CA . ASP A 1 295 ? -20.076 -4.496 17.896 1.00 90.69 295 ASP A CA 1
ATOM 2213 C C . ASP A 1 295 ? -19.908 -3.195 18.703 1.00 90.69 295 ASP A C 1
ATOM 2215 O O . ASP A 1 295 ? -20.890 -2.578 19.132 1.00 90.69 295 ASP A O 1
ATOM 2219 N N . ALA A 1 296 ? -18.661 -2.735 18.842 1.00 88.75 296 ALA A N 1
ATOM 2220 C CA . ALA A 1 296 ? -18.272 -1.535 19.566 1.00 88.75 296 ALA A CA 1
ATOM 2221 C C . ALA A 1 296 ? -18.411 -0.240 18.745 1.00 88.75 296 ALA A C 1
ATOM 2223 O O . ALA A 1 296 ? -18.233 0.840 19.301 1.00 88.75 296 ALA A O 1
ATOM 2224 N N . VAL A 1 297 ? -18.743 -0.312 17.452 1.00 89.81 297 VAL A N 1
ATOM 2225 C CA . VAL A 1 297 ? -18.743 0.843 16.530 1.00 89.81 297 VAL A CA 1
ATOM 2226 C C . VAL A 1 297 ? -20.047 0.984 15.736 1.00 89.81 297 VAL A C 1
ATOM 2228 O O . VAL A 1 297 ? -20.937 0.128 15.819 1.00 89.81 297 VAL A O 1
ATOM 2231 N N . ARG A 1 298 ? -20.198 2.101 15.006 1.00 84.50 298 ARG A N 1
ATOM 2232 C CA . ARG A 1 298 ? -21.259 2.325 14.003 1.00 84.50 298 ARG A CA 1
ATOM 2233 C C . ARG A 1 298 ? -20.772 3.251 12.871 1.00 84.50 298 ARG A C 1
ATOM 2235 O O . ARG A 1 298 ? -20.431 4.390 13.181 1.00 84.50 298 ARG A O 1
ATOM 2242 N N . PRO A 1 299 ? -20.825 2.842 11.590 1.00 81.81 299 PRO A N 1
ATOM 2243 C CA . PRO A 1 299 ? -21.352 1.570 11.089 1.00 81.81 299 PRO A CA 1
ATOM 2244 C C . PRO A 1 299 ? -20.499 0.368 11.519 1.00 81.81 299 PRO A C 1
ATOM 2246 O O . PRO A 1 299 ? -19.313 0.499 11.802 1.00 81.81 299 PRO A O 1
ATOM 2249 N N . ASN A 1 300 ? -21.135 -0.797 11.611 1.00 85.44 300 ASN A N 1
ATOM 2250 C CA . ASN A 1 300 ? -20.473 -2.080 11.831 1.00 85.44 300 ASN A CA 1
ATOM 2251 C C . ASN A 1 300 ? -20.268 -2.810 10.491 1.00 85.44 300 ASN A C 1
ATOM 2253 O O . ASN A 1 300 ? -20.848 -2.437 9.470 1.00 85.44 300 ASN A O 1
ATOM 2257 N N . LEU A 1 301 ? -19.442 -3.856 10.483 1.00 87.56 301 LEU A N 1
ATOM 2258 C CA . LEU A 1 301 ? -19.202 -4.671 9.295 1.00 87.56 301 LEU A CA 1
ATOM 2259 C C . LEU A 1 301 ? -20.440 -5.527 8.982 1.00 87.56 301 LEU A C 1
ATOM 2261 O O . LEU A 1 301 ? -20.976 -6.223 9.852 1.00 87.56 301 LEU A O 1
ATOM 2265 N N . GLY A 1 302 ? -20.872 -5.509 7.718 1.00 87.44 302 GLY A N 1
ATOM 2266 C CA . GLY A 1 302 ? -21.946 -6.374 7.223 1.00 87.44 302 GLY A CA 1
ATOM 2267 C C . GLY A 1 302 ? -21.564 -7.860 7.246 1.00 87.44 302 GLY A C 1
ATOM 2268 O O . GLY A 1 302 ? -20.382 -8.210 7.271 1.00 87.44 302 GLY A O 1
ATOM 2269 N N . GLU A 1 303 ? -22.557 -8.756 7.210 1.00 90.06 303 GLU A N 1
ATOM 2270 C CA . GLU A 1 303 ? -22.311 -10.207 7.311 1.00 90.06 303 GLU A CA 1
ATOM 2271 C C . GLU A 1 303 ? -21.362 -10.743 6.233 1.00 90.06 303 GLU A C 1
ATOM 2273 O O . GLU A 1 303 ? -20.520 -11.578 6.546 1.00 90.06 303 GLU A O 1
ATOM 2278 N N . GLY A 1 304 ? -21.417 -10.221 5.001 1.00 88.44 304 GLY A N 1
ATOM 2279 C CA . GLY A 1 304 ? -20.489 -10.609 3.930 1.00 88.44 304 GLY A CA 1
ATOM 2280 C C . GLY A 1 304 ? -19.022 -10.321 4.272 1.00 88.44 304 GLY A C 1
ATOM 2281 O O . GLY A 1 304 ? -18.173 -11.196 4.125 1.00 88.44 304 GLY A O 1
ATOM 2282 N N . ALA A 1 305 ? -18.726 -9.139 4.824 1.00 87.19 305 ALA A N 1
ATOM 2283 C CA . ALA A 1 305 ? -17.378 -8.785 5.274 1.00 87.19 305 ALA A CA 1
ATOM 2284 C C . ALA A 1 305 ? -16.935 -9.649 6.467 1.00 87.19 305 ALA A C 1
ATOM 2286 O O . ALA A 1 305 ? -15.809 -10.143 6.495 1.00 87.19 305 ALA A O 1
ATOM 2287 N N . LYS A 1 306 ? -17.834 -9.909 7.427 1.00 90.88 306 LYS A N 1
ATOM 2288 C CA . LYS A 1 306 ? -17.545 -10.795 8.568 1.00 90.88 306 LYS A CA 1
ATOM 2289 C C . LYS A 1 306 ? -17.307 -12.245 8.134 1.00 90.88 306 LYS A C 1
ATOM 2291 O O . LYS A 1 306 ? -16.440 -12.905 8.701 1.00 90.88 306 LYS A O 1
ATOM 2296 N N . ALA A 1 307 ? -18.040 -12.741 7.138 1.00 89.94 307 ALA A N 1
ATOM 2297 C CA . ALA A 1 307 ? -17.834 -14.062 6.549 1.00 89.94 307 ALA A CA 1
ATOM 2298 C C . ALA A 1 307 ? -16.497 -14.146 5.795 1.00 89.94 307 ALA A C 1
ATOM 2300 O O . ALA A 1 307 ? -15.744 -15.090 6.021 1.00 89.94 307 ALA A O 1
ATOM 2301 N N . ALA A 1 308 ? -16.161 -13.134 4.986 1.00 86.94 308 ALA A N 1
ATOM 2302 C CA . ALA A 1 308 ? -14.879 -13.054 4.288 1.00 86.94 308 ALA A CA 1
ATOM 2303 C C . ALA A 1 308 ? -13.692 -13.057 5.266 1.00 86.94 308 ALA A C 1
ATOM 2305 O O . ALA A 1 308 ? -12.761 -13.836 5.092 1.00 86.94 308 ALA A O 1
ATOM 2306 N N . ILE A 1 309 ? -13.758 -12.267 6.346 1.00 89.31 309 ILE A N 1
ATOM 2307 C CA . ILE A 1 309 ? -12.731 -12.268 7.398 1.00 89.31 309 ILE A CA 1
ATOM 2308 C C . ILE A 1 309 ? -12.609 -13.655 8.052 1.00 89.31 309 ILE A C 1
ATOM 2310 O O . ILE A 1 309 ? -11.494 -14.157 8.209 1.00 89.31 309 ILE A O 1
ATOM 2314 N N . ARG A 1 310 ? -13.735 -14.300 8.397 1.00 91.25 310 ARG A N 1
ATOM 2315 C CA . ARG A 1 310 ? -13.750 -15.652 8.992 1.00 91.25 310 ARG A CA 1
ATOM 2316 C C . ARG A 1 310 ? -13.165 -16.726 8.077 1.00 91.25 310 ARG A C 1
ATOM 2318 O O . ARG A 1 310 ? -12.564 -17.656 8.585 1.00 91.25 310 ARG A O 1
ATOM 2325 N N . ALA A 1 311 ? -13.292 -16.590 6.758 1.00 88.44 311 ALA A N 1
ATOM 2326 C CA . ALA A 1 311 ? -12.728 -17.539 5.796 1.00 88.44 311 ALA A CA 1
ATOM 2327 C C . ALA A 1 311 ? -11.185 -17.513 5.717 1.00 88.44 311 ALA A C 1
ATOM 2329 O O . ALA A 1 311 ? -10.596 -18.341 5.025 1.00 88.44 311 ALA A O 1
ATOM 2330 N N . THR A 1 312 ? -10.512 -16.576 6.401 1.00 82.38 312 THR A N 1
ATOM 2331 C CA . THR A 1 312 ? -9.044 -16.444 6.350 1.00 82.38 312 THR A CA 1
ATOM 2332 C C . THR A 1 312 ? -8.284 -17.221 7.426 1.00 82.38 312 THR A C 1
ATOM 2334 O O . THR A 1 312 ? -7.048 -17.235 7.374 1.00 82.38 312 THR A O 1
ATOM 2337 N N . PHE A 1 313 ? -8.973 -17.851 8.387 1.00 77.38 313 PHE A N 1
ATOM 2338 C CA . PHE A 1 313 ? -8.365 -18.519 9.544 1.00 77.38 313 PHE A CA 1
ATOM 2339 C C . PHE A 1 313 ? -9.026 -19.843 9.938 1.00 77.38 313 PHE A C 1
ATOM 2341 O O . PHE A 1 313 ? -10.239 -20.002 9.697 1.00 77.38 313 PHE A O 1
#

Sequence (313 aa):
MVGNRLAGGDDAATAVRLGGCSGAPIDADWPQAVPQKEALWYQAAAVERQLGLNIGVGAEVQARVRGRRIIAFELAFGFSRLEDAALGTSVDELVDALRNGARIVAHVDRGGLESVESAIHEVADVMPWEALPVDLAEPRICAPVDDAVAVFVVGNVLRDPAFDVAALAARFEAAPDTALLGPMVRRWDGPLTVDLDAVPASLAATALIIRPPVGDASLLMLASFRIWEWLERSITARRLESVLAGRIAAQWSHLADRAQFALRTPVLTAPAIRQAARDTVHRRSLGRLLLAANDAVRPNLGEGAKAAIRATF

pLDDT: mean 76.12, std 17.95, range [23.09, 94.88]

Foldseek 3Di:
DDDDDDDDDDPPPDDPPPDDDDDDDPPPPDDDDDPVPLLVLLVVVVVCVVVVHPPPSVVVSCVPCPLKDQQLSVLSVLLVQLLVLLLDQDLVSNVVSLQSNQLSVVVCVVCPVVVSVVRRRPIDSDHPSPPPDQACPPPVCVVVNLLSPLSNVLNVCLVPVPPDLLVSLVVLCVDPRRNVCSVQSCCLVDDHDPPPPPHQQQNSLSSCLSDNDPQALQSLLSSLLSLLVSCVPDPSSQVCFQSSQLSSLVVLLCCLPPVQVNWDPSVQQSVQLNVLSVVGGGSLSSLSSSVSRQNGHPPGDDPVSNVVSVVPD